Protein AF-A0A355E482-F1 (afdb_monomer)

Nearest PDB structures (foldseek):
  4dzu-assembly1_A  TM=4.713E-01  e=3.136E-01  synthetic construct
  8k8j-assembly1_R  TM=3.663E-01  e=3.487E+00  Escherichia coli
  7tai-assembly1_C  TM=4.519E-01  e=9.718E+00  Homo sapiens

Solvent-accessible surface area (backbone atoms only — not comparable to full-atom values): 12582 Å² total; per-residue (Å²): 136,90,84,80,73,84,70,68,70,65,63,67,73,77,69,67,76,92,77,76,87,53,76,64,65,57,56,54,53,53,52,55,52,50,55,55,62,67,67,42,97,65,46,73,73,70,68,72,69,62,79,76,88,71,79,74,93,70,78,78,84,38,57,60,78,72,70,46,61,92,55,80,78,70,76,52,66,67,60,50,53,48,51,51,52,24,51,58,27,47,52,48,19,52,55,30,43,60,58,17,47,55,34,40,54,52,20,60,73,29,51,63,41,35,75,76,37,73,68,29,31,52,50,24,52,50,25,43,48,52,15,48,54,32,42,52,56,15,50,50,28,59,71,70,36,64,83,64,85,89,64,69,82,76,58,72,50,60,39,55,32,55,56,32,44,72,47,20,52,59,26,49,52,50,21,52,54,13,46,52,47,21,52,57,30,46,76,69,79,36,77,58,53,73,55,24,57,42,20,68,61,36,40,50,51,15,50,53,35,42,52,50,34,49,49,49,67,65,75,73,118

Foldseek 3Di:
DDDDDPPVVVVVVPPDPPPDPDPVVVVVVVVVVVVVVCPPPVNVVVVPPPPPPDDPPDDPPDCVVVVNPPPPPVVPVVLVVLVVQLVVLLVLLLVLLVVLLVLLVVLLVLVVVCVVDPVSVVSSLVSLVSSLVSNVSSVVSNVPRDDRPPDDDDDFLRVLLVVLCVFLVVLSVLLNVLSVQQVVQVVVVHHRDDSVVCNSVSSVSNSVSSVVNSVSVVVPD

Radius of gyration: 25.29 Å; Cα contacts (8 Å, |Δi|>4): 159; chains: 1; bounding box: 70×38×76 Å

Secondary structure (DSSP, 8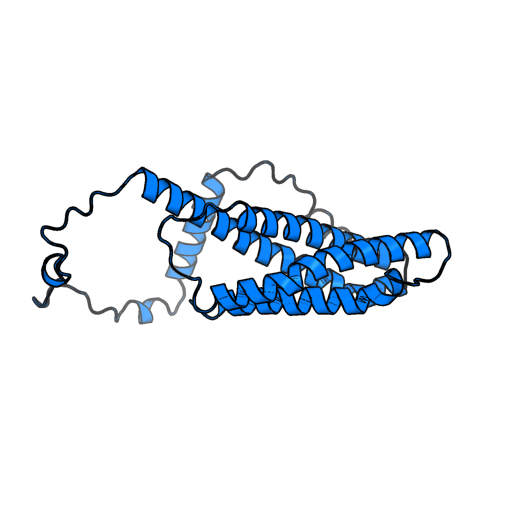-state):
-PPPPTTSSSSSSS-S-S----HHHHHHHHHHHHHHHHTSTTGGGTSS-S-------S----TTTTT-TT------HHHHHHHHHHHHHHHHHHHHHHHHHHHHHHHHHTHHHHHH-HHHHHHHHHHHHHHHHHHHHHHHHHHSSPPPTT-----HHHHHHHHHHHHHHHHHHHHHHHHHHHHHHHHTT----THHHHHHHHHHHHHHHHHHHHHHHHS--

pLDDT: mean 78.32, std 22.91, range [34.78, 98.44]

Structure (mmCIF, N/CA/C/O backbone):
data_AF-A0A355E482-F1
#
_entry.id   AF-A0A355E482-F1
#
loop_
_atom_site.group_PDB
_atom_site.id
_atom_site.type_symbol
_atom_site.label_atom_id
_atom_site.label_alt_id
_atom_site.label_comp_id
_atom_site.label_asym_id
_atom_site.label_entity_id
_atom_site.label_seq_id
_atom_site.pdbx_PDB_ins_code
_atom_site.Cartn_x
_atom_site.Cartn_y
_atom_site.Cartn_z
_atom_site.occupancy
_atom_site.B_iso_or_equiv
_atom_site.auth_seq_id
_atom_site.auth_comp_id
_atom_site.auth_asym_id
_atom_site.auth_atom_id
_atom_site.pdbx_PDB_model_num
ATOM 1 N N . MET A 1 1 ? 48.870 1.125 -8.691 1.00 43.12 1 MET A N 1
ATOM 2 C CA . MET A 1 1 ? 48.178 1.355 -7.400 1.00 43.12 1 MET A CA 1
ATOM 3 C C . MET A 1 1 ? 46.725 0.910 -7.551 1.00 43.12 1 MET A C 1
ATOM 5 O O . MET A 1 1 ? 46.034 1.417 -8.426 1.00 43.12 1 MET A O 1
ATOM 9 N N . LYS A 1 2 ? 46.313 -0.133 -6.816 1.00 39.75 2 LYS A N 1
ATOM 10 C CA . LYS A 1 2 ? 45.030 -0.847 -6.976 1.00 39.75 2 LYS A CA 1
ATOM 11 C C . LYS A 1 2 ? 43.876 -0.043 -6.356 1.00 39.75 2 LYS A C 1
ATOM 13 O O . LYS A 1 2 ? 43.947 0.293 -5.180 1.00 39.75 2 LYS A O 1
ATOM 18 N N . LYS A 1 3 ? 42.812 0.223 -7.122 1.00 45.62 3 LYS A N 1
ATOM 19 C CA . LYS A 1 3 ? 41.523 0.710 -6.601 1.00 45.62 3 LYS A CA 1
ATOM 20 C C . LYS A 1 3 ? 40.639 -0.501 -6.292 1.00 45.62 3 LYS A C 1
ATOM 22 O O . LYS A 1 3 ? 40.353 -1.291 -7.185 1.00 45.62 3 LYS A O 1
ATOM 27 N N . ILE A 1 4 ? 40.242 -0.652 -5.034 1.00 49.47 4 ILE A N 1
ATOM 28 C CA . ILE A 1 4 ? 39.268 -1.654 -4.585 1.00 49.47 4 ILE A CA 1
ATOM 29 C C . ILE A 1 4 ? 37.867 -1.040 -4.767 1.00 49.47 4 ILE A C 1
ATOM 31 O O . ILE A 1 4 ? 37.650 0.068 -4.273 1.00 49.47 4 ILE A O 1
ATOM 35 N N . PRO A 1 5 ? 36.911 -1.682 -5.466 1.00 51.16 5 PRO A N 1
ATOM 36 C CA . PRO A 1 5 ? 35.569 -1.129 -5.614 1.00 51.16 5 PRO A CA 1
ATOM 37 C C . PRO A 1 5 ? 34.725 -1.382 -4.357 1.00 51.16 5 PRO A C 1
ATOM 39 O O . PRO A 1 5 ? 34.505 -2.521 -3.946 1.00 51.16 5 PRO A O 1
ATOM 42 N N . ALA A 1 6 ? 34.189 -0.298 -3.794 1.00 48.69 6 ALA A N 1
ATOM 43 C CA . ALA A 1 6 ? 33.315 -0.224 -2.619 1.00 48.69 6 ALA A CA 1
ATOM 44 C C . ALA A 1 6 ? 31.933 -0.911 -2.772 1.00 48.69 6 ALA A C 1
ATOM 46 O O . ALA A 1 6 ? 31.005 -0.628 -2.023 1.00 48.69 6 ALA A O 1
ATOM 47 N N . VAL A 1 7 ? 31.779 -1.831 -3.727 1.00 43.84 7 VAL A N 1
ATOM 48 C CA . VAL A 1 7 ? 30.515 -2.533 -4.014 1.00 43.84 7 VAL A CA 1
ATOM 49 C C . VAL A 1 7 ? 30.461 -3.911 -3.337 1.00 43.84 7 VAL A C 1
ATOM 51 O O . VAL A 1 7 ? 29.386 -4.473 -3.164 1.00 43.84 7 VAL A O 1
ATOM 54 N N . ALA A 1 8 ? 31.593 -4.438 -2.857 1.00 38.19 8 ALA A N 1
ATOM 55 C CA . ALA A 1 8 ? 31.628 -5.721 -2.147 1.00 38.19 8 ALA A CA 1
ATOM 56 C C . ALA A 1 8 ? 31.221 -5.632 -0.659 1.00 38.19 8 ALA A C 1
ATOM 58 O O . ALA A 1 8 ? 30.838 -6.640 -0.072 1.00 38.19 8 ALA A O 1
ATOM 59 N N . ALA A 1 9 ? 31.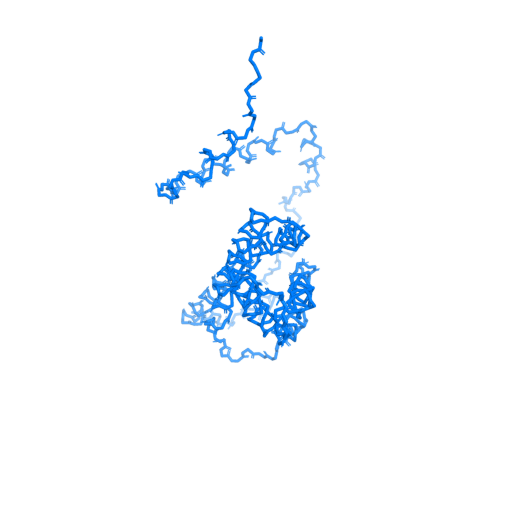257 -4.442 -0.045 1.00 36.78 9 ALA A N 1
ATOM 60 C CA . ALA A 1 9 ? 30.975 -4.282 1.386 1.00 36.78 9 ALA A CA 1
ATOM 61 C C . ALA A 1 9 ? 29.471 -4.201 1.725 1.00 36.78 9 ALA A C 1
ATOM 63 O O . ALA A 1 9 ? 29.081 -4.515 2.845 1.00 36.78 9 ALA A O 1
ATOM 64 N N . LEU A 1 10 ? 28.610 -3.837 0.766 1.00 34.78 10 LEU A N 1
ATOM 65 C CA . LEU A 1 10 ? 27.159 -3.744 0.992 1.00 34.78 10 LEU A CA 1
ATOM 66 C C . LEU A 1 10 ? 26.412 -5.073 0.798 1.00 34.78 10 LEU A C 1
ATOM 68 O O . LEU A 1 10 ? 25.307 -5.235 1.311 1.00 34.78 10 LEU A O 1
ATOM 72 N N . SER A 1 11 ? 27.023 -6.047 0.125 1.00 36.91 11 SER A N 1
ATOM 73 C CA . SER A 1 11 ? 26.421 -7.365 -0.119 1.00 36.91 11 SER A CA 1
ATOM 74 C C . SER A 1 11 ? 26.558 -8.318 1.075 1.00 36.91 11 SER A C 1
ATOM 76 O O . SER A 1 11 ? 25.774 -9.254 1.204 1.00 36.91 11 SER A O 1
ATOM 78 N N . ALA A 1 12 ? 27.519 -8.075 1.974 1.00 34.84 12 ALA A N 1
ATOM 79 C CA . ALA A 1 12 ? 27.760 -8.917 3.148 1.00 34.84 12 ALA A CA 1
ATOM 80 C C . ALA A 1 12 ? 26.855 -8.579 4.350 1.00 34.84 12 ALA A C 1
ATOM 82 O O . ALA A 1 12 ? 26.732 -9.387 5.267 1.00 34.84 12 ALA A O 1
ATOM 83 N N . LEU A 1 13 ? 26.183 -7.419 4.345 1.00 37.16 13 LEU A N 1
ATOM 84 C CA . LEU A 1 13 ? 25.321 -6.990 5.455 1.00 37.16 13 LEU A CA 1
ATOM 85 C C . LEU A 1 13 ? 23.847 -7.411 5.288 1.00 37.16 13 LEU A C 1
ATOM 87 O O . LEU A 1 13 ? 23.077 -7.355 6.240 1.00 37.16 13 LEU A O 1
ATOM 91 N N . LEU A 1 14 ? 23.451 -7.864 4.093 1.00 39.97 14 LEU A N 1
ATOM 92 C CA . LEU A 1 14 ? 22.065 -8.231 3.760 1.00 39.97 14 LEU A CA 1
ATOM 93 C C . LEU A 1 14 ? 21.800 -9.748 3.748 1.00 39.97 14 L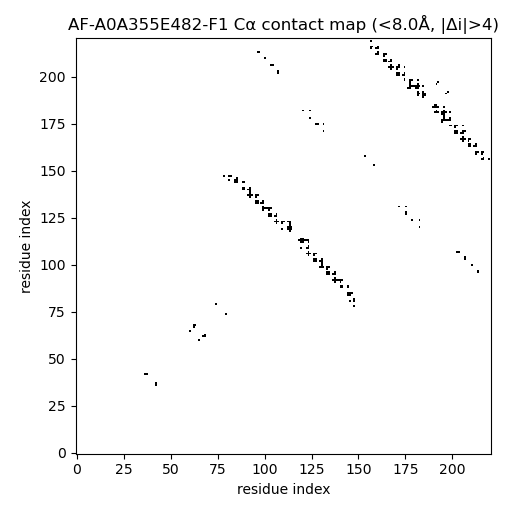EU A C 1
ATOM 95 O O . LEU A 1 14 ? 20.667 -10.160 3.514 1.00 39.97 14 LEU A O 1
ATOM 99 N N . LEU A 1 15 ? 22.818 -10.575 4.019 1.00 37.38 15 LEU A N 1
ATOM 100 C CA . LEU A 1 15 ? 22.729 -12.044 4.035 1.00 37.38 15 LEU A CA 1
ATOM 101 C C . LEU A 1 15 ? 23.143 -12.671 5.380 1.00 37.38 15 LEU A C 1
ATOM 103 O O . LEU A 1 15 ? 23.620 -13.802 5.436 1.00 37.38 15 LEU A O 1
ATOM 107 N N . GLN A 1 16 ? 22.933 -11.963 6.489 1.00 36.06 16 GLN A N 1
ATOM 108 C CA . GLN A 1 16 ? 22.928 -12.611 7.802 1.00 36.06 16 GLN A CA 1
ATOM 109 C C . GLN A 1 16 ? 21.572 -13.317 7.994 1.00 36.06 16 GLN A C 1
ATOM 111 O O . GLN A 1 16 ? 20.528 -12.707 7.739 1.00 36.06 16 GLN A O 1
ATOM 116 N N . PRO A 1 17 ? 21.540 -14.588 8.430 1.00 35.41 17 PRO A N 1
ATOM 117 C CA . PRO A 1 17 ? 20.285 -15.258 8.730 1.00 35.41 17 PRO A CA 1
ATOM 118 C C . PRO A 1 17 ? 19.602 -14.530 9.895 1.00 35.41 17 PRO A C 1
ATOM 120 O O . PRO A 1 17 ? 20.183 -14.373 10.965 1.00 35.41 17 PRO A O 1
ATOM 123 N N . LEU A 1 18 ? 18.336 -14.132 9.731 1.00 46.25 18 LEU A N 1
ATOM 124 C CA . LEU A 1 18 ? 17.469 -13.646 10.821 1.00 46.25 18 LEU A CA 1
ATOM 125 C C . LEU A 1 18 ? 17.057 -14.784 11.784 1.00 46.25 18 LEU A C 1
ATOM 127 O O . LEU A 1 18 ? 15.950 -14.799 12.317 1.00 46.25 18 LEU A O 1
ATOM 131 N N . ALA A 1 19 ? 17.937 -15.758 11.998 1.00 40.88 19 ALA A N 1
ATOM 132 C CA . ALA A 1 19 ? 17.777 -16.858 12.933 1.00 40.88 19 ALA A CA 1
ATOM 133 C C . ALA A 1 19 ? 18.672 -16.569 14.143 1.00 40.88 19 ALA A C 1
ATOM 135 O O . ALA A 1 19 ? 19.829 -16.972 14.178 1.00 40.88 19 ALA A O 1
ATOM 136 N N . GLY A 1 20 ? 18.158 -15.800 15.106 1.00 40.69 20 GLY A N 1
ATOM 137 C CA . GLY A 1 20 ? 18.928 -15.481 16.316 1.00 40.69 20 GLY A CA 1
ATOM 138 C C . GLY A 1 20 ? 18.490 -14.258 17.117 1.00 40.69 20 GLY A C 1
ATOM 139 O O . GLY A 1 20 ? 19.241 -13.801 17.968 1.00 40.69 20 GLY A O 1
ATOM 140 N N . TRP A 1 21 ? 17.298 -13.703 16.882 1.00 36.75 21 TRP A N 1
ATOM 141 C CA . TRP A 1 21 ? 16.788 -12.602 17.705 1.00 36.75 21 TRP A CA 1
ATOM 142 C C . TRP A 1 21 ? 16.171 -13.168 18.987 1.00 36.75 21 TRP A C 1
ATOM 144 O O . TRP A 1 21 ? 14.958 -13.364 19.069 1.00 36.75 21 TRP A O 1
ATOM 154 N N . SER A 1 22 ? 17.007 -13.474 19.979 1.00 54.50 22 SER A N 1
ATOM 155 C CA . SER A 1 22 ? 16.534 -13.781 21.328 1.00 54.50 22 SER A CA 1
ATOM 156 C C . SER A 1 22 ? 16.023 -12.508 22.018 1.00 54.50 22 SER A C 1
ATOM 158 O O . SER A 1 22 ? 16.445 -11.386 21.731 1.00 54.50 22 SER A O 1
ATOM 160 N N . PHE A 1 23 ? 15.064 -12.698 22.923 1.00 44.88 23 PHE A N 1
ATOM 161 C CA . PHE A 1 23 ? 14.388 -11.658 23.707 1.00 44.88 23 PHE A CA 1
ATOM 162 C C . PHE A 1 23 ? 15.363 -10.741 24.479 1.00 44.88 23 PHE A C 1
ATOM 164 O O . PHE A 1 23 ? 15.090 -9.555 24.650 1.00 44.88 23 PHE A O 1
ATOM 171 N N . GLU A 1 24 ? 16.537 -11.256 24.847 1.00 44.03 24 GLU A N 1
ATOM 172 C CA . GLU A 1 24 ? 17.591 -10.537 25.577 1.00 44.03 24 GLU A CA 1
ATOM 173 C C . GLU A 1 24 ? 18.229 -9.392 24.769 1.00 44.03 24 GLU A C 1
ATOM 175 O O . GLU A 1 24 ? 18.475 -8.313 25.309 1.00 44.03 24 GLU A O 1
ATOM 180 N N . ALA A 1 25 ? 18.404 -9.551 23.450 1.00 40.78 25 ALA A N 1
ATOM 181 C CA . ALA A 1 25 ? 18.998 -8.507 22.607 1.00 40.78 25 ALA A CA 1
ATOM 182 C C . ALA A 1 25 ? 18.112 -7.248 22.506 1.00 40.78 25 ALA A C 1
ATOM 184 O O . ALA A 1 25 ? 18.616 -6.142 22.325 1.00 40.78 25 ALA A O 1
ATOM 185 N N . ARG A 1 26 ? 16.787 -7.395 22.673 1.00 49.50 26 ARG A N 1
ATOM 186 C CA . ARG A 1 26 ? 15.846 -6.260 22.722 1.00 49.50 26 ARG A CA 1
ATOM 187 C C . ARG A 1 26 ? 15.958 -5.485 24.034 1.00 49.50 26 ARG A C 1
ATOM 189 O O . ARG A 1 26 ? 15.924 -4.262 24.013 1.00 49.50 26 ARG A O 1
ATOM 196 N N . ARG A 1 27 ? 16.157 -6.184 25.155 1.00 47.66 27 ARG A N 1
ATOM 197 C CA . ARG A 1 27 ? 16.267 -5.564 26.483 1.00 47.66 27 ARG A CA 1
ATOM 198 C C . ARG A 1 27 ? 17.562 -4.760 26.638 1.00 47.66 27 ARG A C 1
ATOM 200 O O . ARG A 1 27 ? 17.546 -3.701 27.253 1.00 47.66 27 ARG A O 1
ATOM 207 N N . ALA A 1 28 ? 18.657 -5.229 26.039 1.00 48.06 28 ALA A N 1
ATOM 208 C CA . ALA A 1 28 ? 19.941 -4.527 26.057 1.00 48.06 28 ALA A CA 1
ATOM 209 C C . ALA A 1 28 ? 19.916 -3.217 25.244 1.00 48.06 28 ALA A C 1
ATOM 211 O O . ALA A 1 28 ? 20.399 -2.193 25.722 1.00 48.06 28 ALA A O 1
ATOM 212 N N . ILE A 1 29 ? 19.287 -3.221 24.061 1.00 50.91 29 ILE A N 1
ATOM 213 C CA . ILE A 1 29 ? 19.152 -2.018 23.221 1.00 50.91 29 ILE A CA 1
ATOM 214 C C . ILE A 1 29 ? 18.230 -0.986 23.885 1.00 50.91 29 ILE A C 1
ATOM 216 O O . ILE A 1 29 ? 18.542 0.205 23.859 1.00 50.91 29 ILE A O 1
ATOM 220 N N . ASP A 1 30 ? 17.146 -1.418 24.535 1.00 52.22 30 ASP A N 1
ATOM 221 C CA . ASP A 1 30 ? 16.244 -0.512 25.256 1.00 52.22 30 ASP A CA 1
ATOM 222 C C . ASP A 1 30 ? 16.940 0.158 26.455 1.00 52.22 30 ASP A C 1
ATOM 224 O O . ASP A 1 30 ? 16.782 1.360 26.660 1.00 52.22 30 ASP A O 1
ATOM 228 N N . LEU A 1 31 ? 17.771 -0.571 27.209 1.00 50.03 31 LEU A N 1
ATOM 229 C CA . LEU A 1 31 ? 18.492 -0.019 28.364 1.00 50.03 31 LEU A CA 1
ATOM 230 C C . LEU A 1 31 ? 19.645 0.914 27.966 1.00 50.03 31 LEU A C 1
ATOM 232 O O . LEU A 1 31 ? 19.856 1.938 28.616 1.00 50.03 31 LEU A O 1
ATOM 236 N N . GLU A 1 32 ? 20.373 0.599 26.893 1.00 45.75 32 GLU A N 1
ATOM 237 C CA . GLU A 1 32 ? 21.459 1.452 26.398 1.00 45.75 32 GLU A CA 1
ATOM 238 C C . GLU A 1 32 ? 20.930 2.721 25.712 1.00 45.75 32 GLU A C 1
ATOM 240 O O . GLU A 1 32 ? 21.517 3.797 25.829 1.00 45.75 32 GLU A O 1
ATOM 245 N N . THR A 1 33 ? 19.778 2.630 25.043 1.00 52.53 33 THR A N 1
ATOM 246 C CA . THR A 1 33 ? 19.109 3.800 24.460 1.00 52.53 33 THR A CA 1
ATOM 247 C C . THR A 1 33 ? 18.511 4.686 25.556 1.00 52.53 33 THR A C 1
ATOM 249 O O . THR A 1 33 ? 18.629 5.908 25.485 1.00 52.53 33 THR A O 1
ATOM 252 N N . TYR A 1 34 ? 17.949 4.094 26.615 1.00 45.16 34 TYR A N 1
ATOM 253 C CA . TYR A 1 34 ? 17.435 4.830 27.773 1.00 45.16 34 TYR A CA 1
ATOM 254 C C . TYR A 1 34 ? 18.547 5.568 28.541 1.00 45.16 34 TYR A C 1
ATOM 256 O O . TYR A 1 34 ? 18.379 6.738 28.882 1.00 45.16 34 TYR A O 1
ATOM 264 N N . SER A 1 35 ? 19.714 4.941 28.737 1.00 49.69 35 SER A N 1
ATOM 265 C CA . SER A 1 35 ? 20.857 5.573 29.421 1.00 49.69 35 SER A CA 1
ATOM 266 C C . SER A 1 35 ? 21.563 6.649 28.585 1.00 49.69 35 SER A C 1
ATOM 268 O O . SER A 1 35 ? 22.131 7.596 29.132 1.00 49.69 35 SER A O 1
ATOM 270 N N . ARG A 1 36 ? 21.502 6.562 27.248 1.00 49.41 36 ARG A N 1
ATOM 271 C CA . ARG A 1 36 ? 21.994 7.625 26.355 1.00 49.41 36 ARG A CA 1
ATOM 272 C C . ARG A 1 36 ? 21.068 8.836 26.300 1.00 49.41 36 ARG A C 1
ATOM 274 O O . ARG A 1 36 ? 21.560 9.955 26.181 1.00 49.41 36 ARG A O 1
ATOM 281 N N . ILE A 1 37 ? 19.757 8.629 26.407 1.00 53.16 37 ILE A N 1
ATOM 282 C CA . ILE A 1 37 ? 18.777 9.723 26.453 1.00 53.16 37 ILE A CA 1
ATOM 283 C C . ILE A 1 37 ? 18.847 10.463 27.798 1.00 53.16 37 ILE A C 1
ATOM 285 O O . ILE A 1 37 ? 18.701 11.681 27.820 1.00 53.16 37 ILE A O 1
ATOM 289 N N . SER A 1 38 ? 19.147 9.779 28.909 1.00 53.59 38 SER A N 1
ATOM 290 C CA . SER A 1 38 ? 19.234 10.421 30.230 1.00 53.59 38 SER A CA 1
ATOM 291 C C . SER A 1 38 ? 20.469 11.311 30.432 1.00 53.59 38 SER A C 1
ATOM 293 O O . SER A 1 38 ? 20.464 12.155 31.326 1.00 53.59 38 SER A O 1
ATOM 295 N N . ASN A 1 39 ? 21.520 11.149 29.618 1.00 49.59 39 ASN A N 1
ATOM 296 C CA . ASN A 1 39 ? 22.836 11.763 29.853 1.00 49.59 39 ASN A CA 1
ATOM 297 C C . ASN A 1 39 ? 23.211 12.869 28.841 1.00 49.59 39 ASN A C 1
ATOM 299 O O . ASN A 1 39 ? 24.370 13.279 28.775 1.00 49.59 39 ASN A O 1
ATOM 303 N N . TRP A 1 40 ? 22.257 13.381 28.053 1.00 43.97 40 TRP A N 1
ATOM 304 C CA . TRP A 1 40 ? 22.497 14.512 27.145 1.00 43.97 40 TRP A CA 1
ATOM 305 C C . TRP A 1 40 ? 22.721 15.817 27.941 1.00 43.97 40 TRP A C 1
ATOM 307 O O . TRP A 1 40 ? 21.931 16.099 28.853 1.00 43.97 40 TRP A O 1
ATOM 317 N N . PRO A 1 41 ? 23.739 16.643 27.620 1.00 42.53 41 PRO A N 1
ATOM 318 C CA . PRO A 1 41 ? 23.964 17.933 28.271 1.00 42.53 41 PRO A CA 1
ATOM 319 C C . PRO A 1 41 ? 22.858 18.902 27.829 1.00 42.53 41 PRO A C 1
ATOM 321 O O . PRO A 1 41 ? 22.902 19.498 26.758 1.00 42.53 41 PRO A O 1
ATOM 324 N N . GLY A 1 42 ? 21.796 18.956 28.630 1.00 48.62 42 GLY A N 1
ATOM 325 C CA . GLY A 1 42 ? 20.525 19.619 28.318 1.00 48.62 42 GLY A CA 1
ATOM 326 C C . GLY A 1 42 ? 19.311 18.910 28.933 1.00 48.62 42 GLY A C 1
ATOM 327 O O . GLY A 1 42 ? 18.282 19.539 29.158 1.00 48.62 42 GLY A O 1
ATOM 328 N N . SER A 1 43 ? 19.450 17.634 29.311 1.00 48.66 43 SER A N 1
ATOM 329 C CA . SER A 1 43 ? 18.394 16.849 29.981 1.00 48.66 43 SER A CA 1
ATOM 330 C C . SER A 1 43 ? 18.106 17.325 31.410 1.00 48.66 43 SER A C 1
ATOM 332 O O . SER A 1 43 ? 17.003 17.145 31.917 1.00 48.66 43 SER A O 1
ATOM 334 N N . GLY A 1 44 ? 19.079 17.982 32.052 1.00 45.78 44 GLY A N 1
ATOM 335 C CA . GLY A 1 44 ? 18.937 18.520 33.409 1.00 45.78 44 GLY A CA 1
ATOM 336 C C . GLY A 1 44 ? 18.014 19.738 33.516 1.00 45.78 44 GLY A C 1
ATOM 337 O O . GLY A 1 44 ? 17.536 20.026 34.607 1.00 45.78 44 GLY A O 1
ATOM 338 N N . LEU A 1 45 ? 17.718 20.428 32.405 1.00 43.84 45 LEU A N 1
ATOM 339 C CA . LEU A 1 45 ? 16.850 21.614 32.414 1.00 43.84 45 LEU A CA 1
ATOM 340 C C . LEU A 1 45 ? 15.387 21.320 32.036 1.00 43.84 45 LEU A C 1
ATOM 342 O O . LEU A 1 45 ? 14.541 22.194 32.183 1.00 43.84 45 LEU A O 1
ATOM 346 N N . LEU A 1 46 ? 15.074 20.098 31.591 1.00 44.06 46 LEU A N 1
ATOM 347 C CA . LEU A 1 46 ? 13.703 19.652 31.293 1.00 44.06 46 LEU A CA 1
ATOM 348 C C . LEU A 1 46 ? 13.142 18.660 32.327 1.00 44.06 46 LEU A C 1
ATOM 350 O O . LEU A 1 46 ? 11.945 18.393 32.316 1.00 44.06 46 LEU A O 1
ATOM 354 N N . LEU A 1 47 ? 13.966 18.173 33.264 1.00 44.34 47 LEU A N 1
ATOM 355 C CA . LEU A 1 47 ? 13.512 17.438 34.456 1.00 44.34 47 LEU A CA 1
ATOM 356 C C . LEU A 1 47 ? 13.384 18.309 35.719 1.00 44.34 47 LEU A C 1
ATOM 358 O O . LEU A 1 47 ? 12.920 17.818 36.743 1.00 44.34 47 LEU A O 1
ATOM 362 N N . ALA A 1 48 ? 13.731 19.598 35.657 1.00 46.19 48 ALA A N 1
ATOM 363 C CA . ALA A 1 48 ? 13.625 20.515 36.797 1.00 46.19 48 ALA A CA 1
ATOM 364 C C . ALA A 1 48 ? 12.302 21.305 36.855 1.00 46.19 48 ALA A C 1
ATOM 366 O O . ALA A 1 48 ? 12.144 22.171 37.712 1.00 46.19 48 ALA A O 1
ATOM 367 N N . GLN A 1 49 ? 11.332 21.013 35.980 1.00 46.88 49 GLN A N 1
ATOM 368 C CA . GLN A 1 49 ? 10.003 21.628 36.070 1.00 46.88 49 GLN A CA 1
ATOM 369 C C . GLN A 1 49 ? 8.866 20.703 35.629 1.00 46.88 49 GLN A C 1
ATOM 371 O O . GLN A 1 49 ? 7.889 21.130 35.020 1.00 46.88 49 GLN A O 1
ATOM 376 N N . ALA A 1 50 ? 8.956 19.428 36.005 1.00 38.78 50 ALA A N 1
ATOM 377 C CA . ALA A 1 50 ? 7.736 18.753 36.417 1.00 38.78 50 ALA A CA 1
ATOM 378 C C . ALA A 1 50 ? 7.406 19.310 37.811 1.00 38.78 50 ALA A C 1
ATOM 380 O O . ALA A 1 50 ? 8.257 19.194 38.698 1.00 38.78 50 ALA A O 1
ATOM 381 N N . PRO A 1 51 ? 6.244 19.946 38.044 1.00 38.53 51 PRO A N 1
ATOM 382 C CA . PRO A 1 51 ? 5.810 20.154 39.411 1.00 38.53 51 PRO A CA 1
ATOM 383 C C . PRO A 1 51 ? 5.777 18.777 40.068 1.00 38.53 51 PRO A C 1
ATOM 385 O O . PRO A 1 51 ? 5.070 17.875 39.616 1.00 38.53 51 PRO A O 1
ATOM 388 N N . SER A 1 52 ? 6.601 18.604 41.098 1.00 38.75 52 SER A N 1
ATOM 389 C CA . SER A 1 52 ? 6.502 17.492 42.025 1.00 38.75 52 SER A CA 1
ATOM 390 C C . SER A 1 52 ? 5.052 17.435 42.488 1.00 38.75 52 SER A C 1
ATOM 392 O O . SER A 1 52 ? 4.626 18.269 43.285 1.00 38.75 52 SER A O 1
ATOM 394 N N . ALA A 1 53 ? 4.275 16.484 41.976 1.00 40.53 53 ALA A N 1
ATOM 395 C CA . ALA A 1 53 ? 2.946 16.193 42.487 1.00 40.53 53 ALA A CA 1
ATOM 396 C C . ALA A 1 53 ? 3.098 15.464 43.831 1.00 40.53 53 ALA A C 1
ATOM 398 O O . ALA A 1 53 ? 2.806 14.281 43.963 1.00 40.53 53 ALA A O 1
ATOM 399 N N . SER A 1 54 ? 3.612 16.184 44.827 1.00 44.03 54 SER A N 1
ATOM 400 C CA . SER A 1 54 ? 3.378 15.888 46.229 1.00 44.03 54 SER A CA 1
ATOM 401 C C . SER A 1 54 ? 2.267 16.828 46.686 1.00 44.03 54 SER A C 1
ATOM 403 O O . SER A 1 54 ? 2.492 18.020 46.873 1.00 44.03 54 SER A O 1
ATOM 405 N N . ALA A 1 55 ? 1.061 16.267 46.772 1.00 47.44 55 ALA A N 1
ATOM 406 C CA . ALA A 1 55 ? -0.075 16.723 47.568 1.00 47.44 55 ALA A CA 1
ATOM 407 C C . ALA A 1 55 ? -0.375 18.238 47.589 1.00 47.44 55 ALA A C 1
ATOM 409 O O . ALA A 1 55 ? -0.205 18.908 48.605 1.00 47.44 55 ALA A O 1
ATOM 410 N N . ALA A 1 56 ? -0.996 18.738 46.520 1.00 40.69 56 ALA A N 1
ATOM 411 C CA . ALA A 1 56 ? -2.167 19.581 46.733 1.00 40.69 56 ALA A CA 1
ATOM 412 C C . ALA A 1 56 ? -3.363 18.628 46.855 1.00 40.69 56 ALA A C 1
ATOM 414 O O . ALA A 1 56 ? -3.660 17.876 45.928 1.00 40.69 56 ALA A O 1
ATOM 415 N N . ALA A 1 57 ? -3.991 18.593 48.027 1.00 50.06 57 ALA A N 1
ATOM 416 C CA . ALA A 1 57 ? -5.273 17.937 48.220 1.00 50.06 57 ALA A CA 1
ATOM 417 C C . ALA A 1 57 ? -6.317 18.647 47.340 1.00 50.06 57 ALA A C 1
ATOM 419 O O . ALA A 1 57 ? -6.771 19.740 47.667 1.00 50.06 57 ALA A O 1
ATOM 420 N N . GLY A 1 58 ? -6.621 18.051 46.193 1.00 44.44 58 GLY A N 1
ATOM 421 C CA . GLY A 1 58 ? -7.598 18.523 45.219 1.00 44.44 58 GLY A CA 1
ATOM 422 C C . GLY A 1 58 ? -7.798 17.437 44.168 1.00 44.44 58 GLY A C 1
ATOM 423 O O . GLY A 1 58 ? -6.893 17.191 43.376 1.00 44.44 58 GLY A O 1
ATOM 424 N N . AS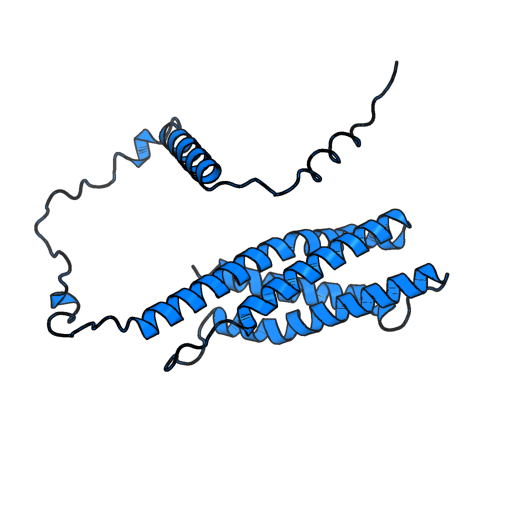P A 1 59 ? -8.934 16.748 44.268 1.00 51.88 59 ASP A N 1
ATOM 425 C CA . ASP A 1 59 ? -9.499 15.733 43.374 1.00 51.88 59 ASP A CA 1
ATOM 426 C C . ASP A 1 59 ? -8.505 14.799 42.676 1.00 51.88 59 ASP A C 1
ATOM 428 O O . ASP A 1 59 ? -8.166 14.932 41.497 1.00 51.88 59 ASP A O 1
ATOM 432 N N . GLN A 1 60 ? -8.125 13.732 43.388 1.00 49.22 60 GLN A N 1
ATOM 433 C CA . GLN A 1 60 ? -7.952 12.468 42.681 1.00 49.22 60 GLN A CA 1
ATOM 434 C C . GLN A 1 60 ? -9.307 12.141 42.056 1.00 49.22 60 GLN A C 1
ATOM 436 O O . GLN A 1 60 ? -10.198 11.730 42.795 1.00 49.22 60 GLN A O 1
ATOM 441 N N . LEU A 1 61 ? -9.435 12.330 40.735 1.00 60.25 61 LEU A N 1
ATOM 442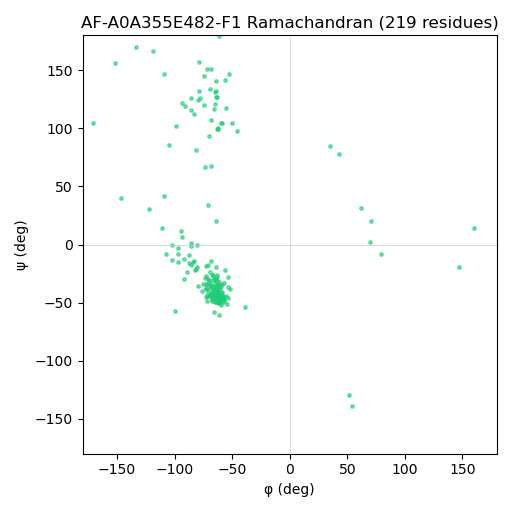 C CA . LEU A 1 61 ? -10.588 11.891 39.946 1.00 60.25 61 LEU A CA 1
ATOM 443 C C . LEU A 1 61 ? -10.925 10.456 40.337 1.00 60.25 61 LEU A C 1
ATOM 445 O O . LEU A 1 61 ? -10.266 9.496 39.921 1.00 60.25 61 LEU A O 1
ATOM 449 N N . SER A 1 62 ? -11.904 10.327 41.221 1.00 67.25 62 SER A N 1
ATOM 450 C CA . SER A 1 62 ? -12.251 9.051 41.810 1.00 67.25 62 SER A CA 1
ATOM 451 C C . SER A 1 62 ? -13.091 8.277 40.799 1.00 67.25 62 SER A C 1
ATOM 453 O O . SER A 1 62 ? -13.737 8.840 39.911 1.00 67.25 62 SER A O 1
ATOM 455 N N . LEU A 1 63 ? -13.118 6.949 40.919 1.00 66.00 63 LEU A N 1
ATOM 456 C CA . LEU A 1 63 ? -14.060 6.143 40.134 1.00 66.00 63 LEU A CA 1
ATOM 457 C C . LEU A 1 63 ? -15.514 6.595 40.375 1.00 66.00 63 LEU A C 1
ATOM 459 O O . LEU A 1 63 ? -16.378 6.344 39.537 1.00 66.00 63 LEU A O 1
ATOM 463 N N . ASP A 1 64 ? -15.768 7.267 41.499 1.00 71.56 64 ASP A N 1
ATOM 464 C CA . ASP A 1 64 ? -17.049 7.862 41.868 1.00 71.56 64 ASP A CA 1
ATOM 465 C C . ASP A 1 64 ? -17.349 9.101 41.012 1.00 71.56 64 ASP A C 1
ATOM 467 O O . ASP A 1 64 ? -18.425 9.207 40.428 1.00 71.56 64 ASP A O 1
ATOM 471 N N . GLU A 1 65 ? -16.360 9.977 40.809 1.00 73.44 65 GLU A N 1
ATOM 472 C CA . GLU A 1 65 ? -16.475 11.167 39.949 1.00 73.44 65 GLU A CA 1
ATOM 473 C C . GLU A 1 65 ? -16.656 10.826 38.464 1.00 73.44 65 GLU A C 1
ATOM 475 O O . GLU A 1 65 ? -17.322 11.553 37.728 1.00 73.44 65 GLU A O 1
ATOM 480 N N . LEU A 1 66 ? -16.134 9.680 38.017 1.00 72.12 66 LEU A N 1
ATOM 481 C CA . LEU A 1 66 ? -16.395 9.141 36.677 1.00 72.12 66 LEU A CA 1
ATOM 482 C C . LEU A 1 66 ? -17.747 8.400 36.574 1.00 72.12 66 LEU A C 1
ATOM 484 O O . LEU A 1 66 ? -18.090 7.890 35.502 1.00 72.12 66 LEU A O 1
ATOM 488 N N . GLY A 1 67 ? -18.518 8.303 37.667 1.00 63.75 67 GLY A N 1
ATOM 489 C CA . GLY A 1 67 ? -19.784 7.563 37.726 1.00 63.75 67 GLY A CA 1
ATOM 490 C C . GLY A 1 67 ? -19.617 6.061 37.451 1.00 63.75 67 GLY A C 1
ATOM 491 O O . GLY A 1 67 ? -20.486 5.427 36.830 1.00 63.75 67 GLY A O 1
ATOM 492 N N . LEU A 1 68 ? -18.456 5.512 37.830 1.00 71.81 68 LEU A N 1
ATOM 493 C CA . LEU A 1 68 ? -18.047 4.117 37.640 1.00 71.81 68 LEU A CA 1
ATOM 494 C C . LEU A 1 68 ? -18.165 3.283 38.926 1.00 71.81 68 LEU A C 1
ATOM 496 O O . LEU A 1 68 ? -18.139 2.056 38.845 1.00 71.81 68 LEU A O 1
ATOM 500 N N . VAL A 1 69 ? -18.337 3.907 40.094 1.00 64.19 69 VAL A N 1
ATOM 501 C CA . VAL A 1 69 ? -18.643 3.202 41.350 1.00 64.19 69 VAL A CA 1
ATOM 502 C C . VAL A 1 69 ? -20.007 2.518 41.244 1.00 64.19 69 VAL A C 1
ATOM 504 O O . VAL A 1 69 ? -20.982 3.081 40.751 1.00 64.19 69 VAL A O 1
ATOM 507 N N . GLY A 1 70 ? -20.065 1.245 41.642 1.00 57.44 70 GLY A N 1
ATOM 508 C CA . GLY A 1 70 ? -21.283 0.430 41.591 1.00 57.44 70 GLY A CA 1
ATOM 509 C C . GLY A 1 70 ? -21.636 -0.139 40.211 1.00 57.44 70 GLY A C 1
ATOM 510 O O . GLY A 1 70 ? -22.508 -1.003 40.127 1.00 57.44 70 GLY A O 1
ATOM 511 N N . LYS A 1 71 ? -20.942 0.254 39.133 1.00 54.22 71 LYS A N 1
ATOM 512 C CA . LYS A 1 71 ? -20.985 -0.488 37.868 1.00 54.22 71 LYS A CA 1
ATOM 513 C C . LYS A 1 71 ? -19.994 -1.642 37.968 1.00 54.22 71 LYS A C 1
ATOM 515 O O . LYS A 1 71 ? -18.790 -1.385 37.977 1.00 54.22 71 LYS A O 1
ATOM 520 N N . PRO A 1 72 ? -20.434 -2.912 37.997 1.00 50.28 72 PRO A N 1
ATOM 521 C CA . PRO A 1 72 ? -19.509 -3.998 37.755 1.00 50.28 72 PRO A CA 1
ATOM 522 C C . PRO A 1 72 ? -19.002 -3.830 36.321 1.00 50.28 72 PRO A C 1
ATOM 524 O O . PRO A 1 72 ? -19.661 -4.222 35.361 1.00 50.28 72 PRO A O 1
ATOM 527 N N . ALA A 1 73 ? -17.812 -3.254 36.154 1.00 58.19 73 ALA A N 1
ATOM 528 C CA . ALA A 1 73 ? -16.986 -3.533 34.994 1.00 58.19 73 ALA A CA 1
ATOM 529 C C . ALA A 1 73 ? -16.527 -4.988 35.143 1.00 58.19 73 ALA A C 1
ATOM 531 O O . ALA A 1 73 ? -15.369 -5.264 35.443 1.00 58.19 73 ALA A O 1
ATOM 532 N N . ALA A 1 74 ? -17.465 -5.933 35.036 1.00 58.69 74 ALA A N 1
ATOM 533 C CA . ALA A 1 74 ? -17.131 -7.332 34.898 1.00 58.69 74 ALA A CA 1
ATOM 534 C C . ALA A 1 74 ? -16.354 -7.414 33.586 1.00 58.69 74 ALA A C 1
ATOM 536 O O . ALA A 1 74 ? -16.933 -7.316 32.504 1.00 58.69 74 ALA A O 1
ATOM 537 N N . ALA A 1 75 ? -15.026 -7.452 33.693 1.00 67.06 75 ALA A N 1
ATOM 538 C CA . ALA A 1 75 ? -14.150 -7.601 32.552 1.00 67.06 75 ALA A CA 1
ATOM 539 C C . ALA A 1 75 ? -14.540 -8.914 31.878 1.00 67.06 75 ALA A C 1
ATOM 541 O O . ALA A 1 75 ? -14.255 -9.980 32.414 1.00 67.06 75 ALA A O 1
ATOM 542 N N . ASP A 1 76 ? -15.249 -8.837 30.752 1.00 84.75 76 ASP A N 1
ATOM 543 C CA . ASP A 1 76 ? -15.582 -10.014 29.966 1.00 84.75 76 ASP A CA 1
ATOM 544 C C . ASP A 1 76 ? -14.270 -10.540 29.360 1.00 84.75 76 ASP A C 1
ATOM 546 O O . ASP A 1 76 ? -13.718 -9.911 28.444 1.00 84.75 76 ASP A O 1
ATOM 550 N N . PRO A 1 77 ? -13.735 -11.671 29.860 1.00 89.06 77 PRO A N 1
ATOM 551 C CA . PRO A 1 77 ? -12.447 -12.177 29.409 1.00 89.06 77 PRO A CA 1
ATOM 552 C C . PRO A 1 77 ? -12.484 -12.556 27.923 1.00 89.06 77 PRO A C 1
ATOM 554 O O . PRO A 1 77 ? -11.463 -12.466 27.237 1.00 89.06 77 PRO A O 1
ATOM 557 N N . ALA A 1 78 ? -13.654 -12.930 27.392 1.00 89.69 78 ALA A N 1
ATOM 558 C CA . ALA A 1 78 ? -13.816 -13.266 25.986 1.00 89.69 78 ALA A CA 1
ATOM 559 C C . ALA A 1 78 ? -13.757 -12.010 25.106 1.00 89.69 78 ALA A C 1
ATOM 561 O O . ALA A 1 78 ? -13.038 -11.990 24.100 1.00 89.69 78 ALA A O 1
ATOM 562 N N . LEU A 1 79 ? -14.453 -10.937 25.498 1.00 90.69 79 LEU A N 1
ATOM 563 C CA . LEU A 1 79 ? -14.383 -9.653 24.796 1.00 90.69 79 LEU A CA 1
ATOM 564 C C . LEU A 1 79 ? -12.970 -9.063 24.844 1.00 90.69 79 LEU A C 1
ATOM 566 O O . LEU A 1 79 ? -12.464 -8.600 23.818 1.00 90.69 79 LEU A O 1
ATOM 570 N N . GLN A 1 80 ? -12.304 -9.139 25.996 1.00 91.81 80 GLN A N 1
ATOM 571 C CA . GLN A 1 80 ? -10.929 -8.673 26.146 1.00 91.81 80 GLN A CA 1
ATOM 572 C C . GLN A 1 80 ? -9.977 -9.442 25.218 1.00 91.81 80 GLN A C 1
ATOM 574 O O . GLN A 1 80 ? -9.216 -8.832 24.463 1.00 91.81 80 GLN A O 1
ATOM 579 N N . ALA A 1 81 ? -10.083 -10.774 25.167 1.00 93.75 81 ALA A N 1
ATOM 580 C CA . ALA A 1 81 ? -9.283 -11.598 24.261 1.00 93.75 81 ALA A CA 1
ATOM 581 C C . ALA A 1 81 ? -9.523 -11.258 22.775 1.00 93.75 81 ALA A C 1
ATOM 583 O O . ALA A 1 81 ? -8.581 -11.247 21.970 1.00 93.75 81 ALA A O 1
ATOM 584 N N . LEU A 1 82 ? -10.768 -10.944 22.391 1.00 94.88 82 LEU A N 1
ATOM 585 C CA . LEU A 1 82 ? -11.103 -10.492 21.036 1.00 94.88 82 LEU A CA 1
ATOM 586 C C . LEU A 1 82 ? -10.483 -9.130 20.708 1.00 94.88 82 LEU A C 1
ATOM 588 O O . LEU A 1 82 ? -9.902 -8.975 19.626 1.00 94.88 82 LEU A O 1
ATOM 592 N N . LEU A 1 83 ? -10.577 -8.163 21.624 1.00 94.12 83 LEU A N 1
ATOM 593 C CA . LEU A 1 83 ? -9.988 -6.832 21.471 1.00 94.12 83 LEU A CA 1
ATOM 594 C C . LEU A 1 83 ? -8.474 -6.919 21.322 1.00 94.12 83 LEU A C 1
ATOM 596 O O . LEU A 1 83 ? -7.916 -6.384 20.364 1.00 94.12 83 LEU A O 1
ATOM 600 N N . GLU A 1 84 ? -7.810 -7.668 22.195 1.00 95.69 84 GLU A N 1
ATOM 601 C CA . GLU A 1 84 ? -6.372 -7.876 22.107 1.00 95.69 84 GLU A CA 1
ATOM 602 C C . GLU A 1 84 ? -5.960 -8.546 20.795 1.00 95.69 84 GLU A C 1
ATOM 604 O O . GLU A 1 84 ? -5.001 -8.122 20.143 1.00 95.69 84 GLU A O 1
ATOM 609 N N . ARG A 1 85 ? -6.684 -9.589 20.365 1.00 96.06 85 ARG A N 1
ATOM 610 C CA . ARG A 1 85 ? -6.405 -10.265 19.093 1.00 96.06 85 ARG A CA 1
ATOM 611 C C . ARG A 1 85 ? -6.539 -9.297 17.924 1.00 96.06 85 ARG A C 1
ATOM 613 O O . ARG A 1 85 ? -5.659 -9.276 17.058 1.00 96.06 85 ARG A O 1
ATOM 620 N N . ARG A 1 86 ? -7.603 -8.491 17.898 1.00 96.06 86 ARG A N 1
ATOM 621 C CA . ARG A 1 86 ? -7.810 -7.466 16.871 1.00 96.06 86 ARG A CA 1
ATOM 622 C C . ARG A 1 86 ? -6.675 -6.446 16.882 1.00 96.06 86 ARG A C 1
ATOM 624 O O . ARG A 1 86 ? -6.081 -6.211 15.832 1.00 96.06 86 ARG A O 1
ATOM 631 N N . THR A 1 87 ? -6.332 -5.897 18.043 1.00 95.50 87 THR A N 1
ATOM 632 C CA . THR A 1 87 ? -5.252 -4.915 18.208 1.00 95.50 87 THR A CA 1
ATOM 633 C C . THR A 1 87 ? -3.918 -5.467 17.721 1.00 95.50 87 THR A C 1
ATOM 635 O O . THR A 1 87 ? -3.264 -4.837 16.892 1.00 95.50 87 THR A O 1
ATOM 638 N N . ARG A 1 88 ? -3.548 -6.689 18.126 1.00 97.75 88 ARG A N 1
ATOM 639 C CA . ARG A 1 88 ? -2.312 -7.342 17.665 1.00 97.75 88 ARG A CA 1
ATOM 640 C C . ARG A 1 88 ? -2.269 -7.498 16.144 1.00 97.75 88 ARG A C 1
ATOM 642 O O . ARG A 1 88 ? -1.221 -7.286 15.536 1.00 97.75 88 ARG A O 1
ATOM 649 N N . MET A 1 89 ? -3.382 -7.865 15.506 1.00 98.19 89 MET A N 1
ATOM 650 C CA . MET A 1 89 ? -3.437 -7.989 14.044 1.00 98.19 89 MET A CA 1
ATOM 651 C C . MET A 1 89 ? -3.329 -6.632 13.344 1.00 98.19 89 MET A C 1
ATOM 653 O O . MET A 1 89 ? -2.575 -6.513 12.382 1.00 98.19 89 MET A O 1
ATOM 657 N N . LEU A 1 90 ? -4.009 -5.599 13.843 1.00 95.44 90 LEU A N 1
ATOM 658 C CA . LEU A 1 90 ? -3.944 -4.258 13.255 1.00 95.44 90 LEU A CA 1
ATOM 659 C C . LEU A 1 90 ? -2.570 -3.597 13.444 1.00 95.44 90 LEU A C 1
ATOM 661 O O . LEU A 1 90 ? -2.078 -2.950 12.525 1.00 95.44 90 LEU A O 1
ATOM 665 N N . GLN A 1 91 ? -1.888 -3.842 14.564 1.00 95.94 91 GLN A N 1
ATOM 666 C CA . GLN A 1 91 ? -0.495 -3.421 14.747 1.00 95.94 91 GLN A CA 1
ATOM 667 C C . GLN A 1 91 ? 0.443 -4.100 13.740 1.00 95.94 91 GLN A C 1
ATOM 669 O O . GLN A 1 91 ? 1.326 -3.449 13.181 1.00 95.94 91 GLN A O 1
ATOM 674 N N . ARG A 1 92 ? 0.254 -5.400 13.462 1.00 98.06 92 ARG A N 1
ATOM 675 C CA . ARG A 1 92 ? 1.014 -6.096 12.406 1.00 98.06 92 ARG A CA 1
ATOM 676 C C . ARG A 1 92 ? 0.708 -5.524 11.024 1.00 98.06 92 ARG A C 1
ATOM 678 O O . ARG A 1 92 ? 1.645 -5.296 10.270 1.00 98.06 92 ARG A O 1
ATOM 685 N N . HIS A 1 93 ? -0.561 -5.246 10.718 1.00 97.06 93 HIS A N 1
ATOM 686 C CA . HIS A 1 93 ? -0.964 -4.566 9.484 1.00 97.06 93 HIS A CA 1
ATOM 687 C C . HIS A 1 93 ? -0.224 -3.231 9.319 1.00 97.06 93 HIS A C 1
ATOM 689 O O . HIS A 1 93 ? 0.422 -3.016 8.302 1.00 97.06 93 HIS A O 1
ATOM 695 N N . GLN A 1 94 ? -0.232 -2.370 10.339 1.00 95.75 94 GLN A N 1
ATOM 696 C CA . GLN A 1 94 ? 0.442 -1.072 10.277 1.00 95.75 94 GLN A CA 1
ATOM 697 C C . GLN A 1 94 ? 1.959 -1.204 10.078 1.00 95.75 94 GLN A C 1
ATOM 699 O O . GLN A 1 94 ? 2.530 -0.539 9.216 1.00 95.75 94 GLN A O 1
ATOM 704 N N . ARG A 1 95 ? 2.617 -2.087 10.840 1.00 96.75 95 ARG A N 1
ATOM 705 C CA . ARG A 1 95 ? 4.070 -2.310 10.738 1.00 96.75 95 ARG A CA 1
ATOM 706 C C . ARG A 1 95 ? 4.473 -2.844 9.367 1.00 96.75 95 ARG A C 1
ATOM 708 O O . ARG A 1 95 ? 5.434 -2.356 8.782 1.00 96.75 95 ARG A O 1
ATOM 715 N N . LEU A 1 96 ? 3.738 -3.827 8.849 1.00 97.62 96 LEU A N 1
ATOM 716 C CA . LEU A 1 96 ? 4.003 -4.374 7.520 1.00 97.62 96 LEU A CA 1
ATOM 717 C C . LEU A 1 96 ? 3.668 -3.369 6.416 1.00 97.62 96 LEU A C 1
ATOM 719 O O . LEU A 1 96 ? 4.383 -3.335 5.422 1.00 97.62 96 LEU A O 1
ATOM 723 N N . GLY A 1 97 ? 2.654 -2.519 6.602 1.00 96.56 97 GLY A N 1
ATOM 724 C CA . GLY A 1 97 ? 2.345 -1.433 5.674 1.00 96.56 97 GLY A CA 1
ATOM 725 C C . GLY A 1 97 ? 3.506 -0.447 5.558 1.00 96.56 97 GLY A C 1
ATOM 726 O O . GLY A 1 97 ? 3.975 -0.170 4.456 1.00 96.56 97 GLY A O 1
ATOM 727 N N . LEU A 1 98 ? 4.054 -0.003 6.690 1.00 96.31 98 LEU A N 1
ATOM 728 C CA . LEU A 1 98 ? 5.257 0.835 6.708 1.00 96.31 98 LEU A CA 1
ATOM 729 C C . LEU A 1 98 ? 6.450 0.132 6.045 1.00 96.31 98 LEU A C 1
ATOM 731 O O . LEU A 1 98 ? 7.149 0.733 5.232 1.00 96.31 98 LEU A O 1
ATOM 735 N N . ALA A 1 99 ? 6.650 -1.157 6.330 1.00 97.00 99 ALA A N 1
ATOM 736 C CA . ALA A 1 99 ? 7.708 -1.941 5.699 1.00 97.00 99 ALA A CA 1
ATOM 737 C C . ALA A 1 99 ? 7.512 -2.078 4.179 1.00 97.00 99 ALA A C 1
ATOM 739 O O . ALA A 1 99 ? 8.487 -2.003 3.439 1.00 97.00 99 ALA A O 1
ATOM 740 N N . ALA A 1 100 ? 6.274 -2.242 3.698 1.00 97.94 100 ALA A N 1
ATOM 741 C CA . ALA A 1 100 ? 5.943 -2.347 2.276 1.00 97.94 100 ALA A CA 1
ATOM 742 C C . ALA A 1 100 ? 6.209 -1.041 1.511 1.00 97.94 100 ALA A C 1
ATOM 744 O O . ALA A 1 100 ? 6.554 -1.084 0.329 1.00 97.94 100 ALA A O 1
ATOM 745 N N . ALA A 1 101 ? 6.088 0.112 2.179 1.00 97.62 101 ALA A N 1
ATOM 746 C CA . ALA A 1 101 ? 6.326 1.417 1.571 1.00 97.62 101 ALA A CA 1
ATOM 747 C C . ALA A 1 101 ? 7.768 1.576 1.063 1.00 97.62 101 ALA A C 1
ATOM 749 O O . ALA A 1 101 ? 7.980 2.163 0.004 1.00 97.62 101 ALA A O 1
ATOM 750 N N . VAL A 1 102 ? 8.752 1.015 1.772 1.00 97.94 102 VAL A N 1
ATOM 751 C CA . VAL A 1 102 ? 10.178 1.142 1.431 1.00 97.94 102 VAL A CA 1
ATOM 752 C C . VAL A 1 102 ? 10.508 0.544 0.050 1.00 97.94 102 VAL A C 1
ATOM 754 O O . VAL A 1 102 ? 10.936 1.296 -0.830 1.00 97.94 102 VAL A O 1
ATOM 757 N N . PRO A 1 103 ? 10.293 -0.763 -0.215 1.00 98.38 103 PRO A N 1
ATOM 758 C CA . PRO A 1 103 ? 10.553 -1.331 -1.533 1.00 98.38 103 PRO A CA 1
ATOM 759 C C . PRO A 1 103 ? 9.599 -0.796 -2.606 1.00 98.38 103 PRO A C 1
ATOM 761 O O . PRO A 1 103 ? 9.995 -0.736 -3.766 1.00 98.38 103 PRO A O 1
ATOM 764 N N . LEU A 1 104 ? 8.381 -0.362 -2.255 1.00 98.25 104 LEU A N 1
ATOM 765 C CA . LEU A 1 104 ? 7.458 0.262 -3.209 1.00 98.25 104 LEU A CA 1
ATOM 766 C C . LEU A 1 104 ? 8.015 1.589 -3.744 1.00 98.25 104 LEU A C 1
ATOM 768 O O . LEU A 1 104 ? 8.074 1.793 -4.956 1.00 98.25 104 LEU A O 1
ATOM 772 N N . LEU A 1 105 ? 8.471 2.469 -2.850 1.00 98.19 105 LEU A N 1
ATOM 773 C CA . LEU A 1 105 ? 9.116 3.728 -3.221 1.00 98.19 105 LEU A CA 1
ATOM 774 C C . LEU A 1 105 ? 10.404 3.475 -4.013 1.00 98.19 105 LEU A C 1
ATOM 776 O O . LEU A 1 105 ? 10.618 4.088 -5.057 1.00 98.19 105 LEU A O 1
ATOM 780 N N . ALA A 1 106 ? 11.231 2.518 -3.585 1.00 98.25 106 ALA A N 1
ATOM 781 C CA . ALA A 1 106 ? 12.434 2.143 -4.325 1.00 98.25 106 ALA A CA 1
ATOM 782 C C . ALA A 1 106 ? 12.111 1.594 -5.732 1.00 98.25 106 ALA A C 1
ATOM 784 O O . ALA A 1 106 ? 12.811 1.901 -6.702 1.00 98.25 106 ALA A O 1
ATOM 785 N N . ALA A 1 107 ? 11.032 0.818 -5.884 1.00 97.81 107 ALA A N 1
ATOM 786 C CA . ALA A 1 107 ? 10.574 0.328 -7.182 1.00 97.81 107 ALA A CA 1
ATOM 787 C C . ALA A 1 107 ? 10.151 1.481 -8.109 1.00 97.81 107 ALA A C 1
ATOM 789 O O . ALA A 1 107 ? 10.487 1.457 -9.294 1.00 97.81 107 ALA A O 1
ATOM 790 N N . LEU A 1 108 ? 9.479 2.513 -7.584 1.00 96.69 108 LEU A N 1
ATOM 791 C CA . LEU A 1 108 ? 9.138 3.712 -8.360 1.00 96.69 108 LEU A CA 1
ATOM 792 C C . LEU A 1 108 ? 10.390 4.439 -8.858 1.00 96.69 108 LEU A C 1
ATOM 794 O O . LEU A 1 108 ? 10.491 4.750 -10.044 1.00 96.69 108 LEU A O 1
ATOM 798 N N . LEU A 1 109 ? 11.369 4.652 -7.975 1.00 97.38 109 LEU A N 1
ATOM 799 C CA . LEU A 1 109 ? 12.611 5.357 -8.309 1.00 97.38 109 LEU A CA 1
ATOM 800 C C . LEU A 1 109 ? 13.466 4.596 -9.333 1.00 97.38 109 LEU A C 1
ATOM 802 O O . LEU A 1 109 ? 14.152 5.200 -10.154 1.00 97.38 109 LEU A O 1
ATOM 806 N N . THR A 1 110 ? 13.397 3.265 -9.334 1.00 97.56 110 THR A N 1
ATOM 807 C CA . THR A 1 110 ? 14.129 2.411 -10.285 1.00 97.56 110 THR A CA 1
ATOM 808 C C . THR A 1 110 ? 13.397 2.197 -11.615 1.00 97.56 110 THR A C 1
ATOM 810 O O . THR A 1 110 ? 13.923 1.520 -12.501 1.00 97.56 110 THR A O 1
ATOM 813 N N . GLY A 1 111 ? 12.216 2.799 -11.811 1.00 93.62 111 GLY A N 1
ATOM 814 C CA . GLY A 1 111 ? 11.402 2.625 -13.019 1.00 93.62 111 GLY A CA 1
ATOM 815 C C . GLY A 1 111 ? 12.100 3.045 -14.320 1.00 93.62 111 GLY A C 1
ATOM 816 O O . GLY A 1 111 ? 11.938 2.381 -15.344 1.00 93.62 111 GLY A O 1
ATOM 817 N N . ASN A 1 112 ? 12.927 4.096 -14.298 1.00 93.62 112 ASN A N 1
ATOM 818 C CA . ASN A 1 112 ? 13.717 4.485 -15.473 1.00 93.62 112 ASN A CA 1
ATOM 819 C C . ASN A 1 112 ? 14.849 3.488 -15.749 1.00 93.62 112 ASN A C 1
ATOM 821 O O . ASN A 1 112 ? 15.036 3.082 -16.894 1.00 93.62 112 ASN A O 1
ATOM 825 N N . SER A 1 113 ? 15.538 3.013 -14.708 1.00 92.62 113 SER A N 1
ATOM 826 C CA . SER A 1 113 ? 16.569 1.975 -14.835 1.00 92.62 113 SER A CA 1
ATOM 827 C C . SER A 1 113 ? 16.014 0.684 -15.445 1.00 92.62 113 SER A C 1
ATOM 829 O O . SER A 1 113 ? 16.705 0.028 -16.224 1.00 92.62 113 SER A O 1
ATOM 831 N N . ALA A 1 114 ? 14.750 0.349 -15.163 1.00 92.31 114 ALA A N 1
ATOM 832 C CA . ALA A 1 114 ? 14.056 -0.781 -15.780 1.00 92.31 114 ALA A CA 1
ATOM 833 C C . ALA A 1 114 ? 13.874 -0.637 -17.303 1.00 92.31 114 ALA A C 1
ATOM 835 O O . ALA A 1 114 ? 13.805 -1.629 -18.024 1.00 92.31 114 ALA A O 1
ATOM 836 N N . LYS A 1 115 ? 13.827 0.582 -17.838 1.00 88.94 115 LYS A N 1
ATOM 837 C CA . LYS A 1 115 ? 13.753 0.786 -19.293 1.00 88.94 115 LYS A CA 1
ATOM 838 C C . LYS A 1 115 ? 15.128 0.632 -19.940 1.00 88.94 115 LYS A C 1
ATOM 840 O O . LYS A 1 115 ? 15.235 0.070 -21.024 1.00 88.94 115 LYS A O 1
ATOM 845 N N . SER A 1 116 ? 16.177 1.065 -19.246 1.00 90.75 116 SER A N 1
ATOM 846 C CA . SER A 1 116 ? 17.501 1.255 -19.842 1.00 90.75 116 SER A CA 1
ATOM 847 C C . SER A 1 116 ? 18.417 0.030 -19.811 1.00 90.75 116 SER A C 1
ATOM 849 O O . SER A 1 116 ? 19.333 -0.044 -20.623 1.00 90.75 116 SER A O 1
ATOM 851 N N . SER A 1 117 ? 18.235 -0.932 -18.895 1.00 93.31 117 SER A N 1
ATOM 852 C CA . SER A 1 117 ? 19.149 -2.087 -18.811 1.00 93.31 117 SER A CA 1
ATOM 853 C C . SER A 1 117 ? 18.516 -3.370 -18.252 1.00 93.31 117 SER A C 1
ATOM 855 O O . SER A 1 117 ? 17.548 -3.305 -17.488 1.00 93.31 117 SER A O 1
ATOM 857 N N . PRO A 1 118 ? 19.072 -4.559 -18.576 1.00 93.00 118 PRO A N 1
ATOM 858 C CA . PRO A 1 118 ? 18.655 -5.824 -17.967 1.00 93.00 118 PRO A CA 1
ATOM 859 C C . PRO A 1 118 ? 18.782 -5.832 -16.438 1.00 93.00 118 PRO A C 1
ATOM 861 O O . PRO A 1 118 ? 17.844 -6.228 -15.749 1.00 93.00 118 PRO A O 1
ATOM 864 N N . SER A 1 119 ? 19.898 -5.339 -15.893 1.00 95.31 119 SER A N 1
ATOM 865 C CA . SER A 1 119 ? 20.113 -5.280 -14.441 1.00 95.31 119 SER A CA 1
ATOM 866 C C . SER A 1 119 ? 19.123 -4.338 -13.754 1.00 95.31 119 SER A C 1
ATOM 868 O O . SER A 1 119 ? 18.583 -4.673 -12.701 1.00 95.31 119 SER A O 1
ATOM 870 N N . GLY A 1 120 ? 18.812 -3.194 -14.374 1.00 96.19 120 GLY A N 1
ATOM 871 C CA . GLY A 1 120 ? 17.784 -2.277 -13.883 1.00 96.19 120 GLY A CA 1
ATOM 872 C C . GLY A 1 120 ? 16.387 -2.903 -13.880 1.00 96.19 120 GLY A C 1
ATOM 873 O O . GLY A 1 120 ? 15.641 -2.717 -12.919 1.00 96.19 120 GLY A O 1
ATOM 874 N N . ARG A 1 121 ? 16.050 -3.716 -14.896 1.00 94.62 121 ARG A N 1
ATOM 875 C CA . ARG A 1 121 ? 14.805 -4.511 -14.905 1.00 94.62 121 ARG A CA 1
ATOM 876 C C . ARG A 1 121 ? 14.759 -5.511 -13.765 1.00 94.62 121 ARG A C 1
ATOM 878 O O . ARG A 1 121 ? 13.732 -5.608 -13.100 1.00 94.62 121 ARG A O 1
ATOM 885 N N . GLY A 1 122 ? 15.855 -6.237 -13.545 1.00 96.12 122 GLY A N 1
ATOM 886 C CA . GLY A 1 122 ? 15.970 -7.201 -12.453 1.00 96.12 122 GLY A CA 1
ATOM 887 C C . GLY A 1 122 ? 15.751 -6.546 -11.090 1.00 96.12 122 GLY A C 1
ATOM 888 O O . GLY A 1 122 ? 14.929 -7.022 -10.310 1.00 96.12 122 GLY A O 1
ATOM 889 N N . LEU A 1 123 ? 16.409 -5.408 -10.843 1.00 97.81 123 LEU A N 1
ATOM 890 C CA . LEU A 1 123 ? 16.254 -4.646 -9.604 1.00 9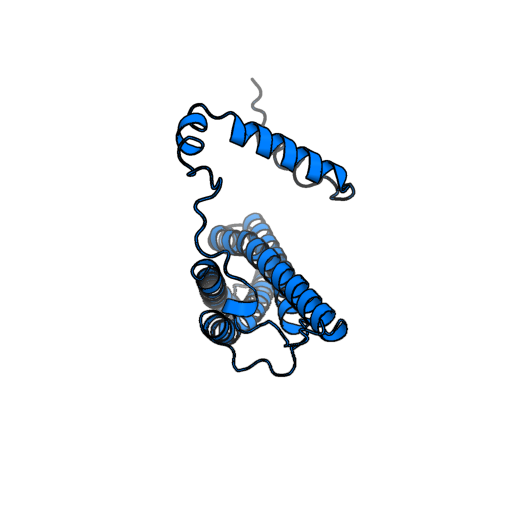7.81 123 LEU A CA 1
ATOM 891 C C . LEU A 1 123 ? 14.815 -4.145 -9.409 1.00 97.81 123 LEU A C 1
ATOM 893 O O . LEU A 1 123 ? 14.228 -4.379 -8.355 1.00 97.81 123 LEU A O 1
ATOM 897 N N . HIS A 1 124 ? 14.224 -3.507 -10.424 1.00 97.88 124 HIS A N 1
ATOM 898 C CA . HIS A 1 124 ? 12.845 -3.013 -10.357 1.00 97.88 124 HIS A CA 1
ATOM 899 C C . HIS A 1 124 ? 11.842 -4.145 -10.099 1.00 97.88 124 HIS A C 1
ATOM 901 O O . HIS A 1 124 ? 10.975 -4.023 -9.235 1.00 97.88 124 HIS A O 1
ATOM 907 N N . ALA A 1 125 ? 11.983 -5.271 -10.805 1.00 96.94 125 ALA A N 1
ATOM 908 C CA . ALA A 1 125 ? 11.128 -6.437 -10.611 1.00 96.94 125 ALA A CA 1
ATOM 909 C C . ALA A 1 125 ? 11.300 -7.053 -9.213 1.00 96.94 125 ALA A C 1
ATOM 911 O O . ALA A 1 125 ? 10.308 -7.432 -8.590 1.00 96.94 125 ALA A O 1
ATOM 912 N N . GLY A 1 126 ? 12.532 -7.119 -8.698 1.00 97.69 126 GLY A N 1
ATOM 913 C CA . GLY A 1 126 ? 12.820 -7.586 -7.342 1.00 97.69 126 GLY A CA 1
ATOM 914 C C . GLY A 1 126 ? 12.169 -6.703 -6.275 1.00 97.69 126 GLY A C 1
ATOM 915 O O . GLY A 1 126 ? 11.447 -7.208 -5.417 1.00 97.69 126 GLY A O 1
ATOM 916 N N . LEU A 1 127 ? 12.340 -5.382 -6.377 1.00 98.44 127 LEU A N 1
ATOM 917 C CA . LEU A 1 127 ? 11.732 -4.408 -5.463 1.00 98.44 127 LEU A CA 1
ATOM 918 C C . LEU A 1 127 ? 10.199 -4.442 -5.528 1.00 98.44 127 LEU A C 1
ATOM 920 O O . LEU A 1 127 ? 9.541 -4.501 -4.491 1.00 98.44 127 LEU A O 1
ATOM 924 N N . GLY A 1 128 ? 9.621 -4.489 -6.732 1.00 97.62 128 GLY A N 1
ATOM 925 C CA . GLY A 1 128 ? 8.172 -4.614 -6.916 1.00 97.62 128 GLY A CA 1
ATOM 926 C C . GLY A 1 128 ? 7.607 -5.918 -6.339 1.00 97.62 128 GLY A C 1
ATOM 927 O O . GLY A 1 128 ? 6.536 -5.921 -5.727 1.00 97.62 128 GLY A O 1
ATOM 928 N N . SER A 1 129 ? 8.347 -7.023 -6.463 1.00 97.19 129 SER A N 1
ATOM 929 C CA . SER A 1 129 ? 7.964 -8.314 -5.878 1.00 97.19 129 SER A CA 1
ATOM 930 C C . SER A 1 129 ? 8.007 -8.270 -4.349 1.00 97.19 129 SER A C 1
ATOM 932 O O . SER A 1 129 ? 7.047 -8.683 -3.700 1.00 97.19 129 SER A O 1
ATOM 934 N N . ALA A 1 130 ? 9.069 -7.704 -3.765 1.00 98.38 130 ALA A N 1
ATOM 935 C CA . ALA A 1 130 ? 9.185 -7.519 -2.318 1.00 98.38 130 ALA A CA 1
ATOM 936 C C . ALA A 1 130 ? 8.051 -6.639 -1.764 1.00 98.38 130 ALA A C 1
ATOM 938 O O . ALA A 1 130 ? 7.403 -7.008 -0.782 1.00 98.38 130 ALA A O 1
ATOM 939 N N . ALA A 1 131 ? 7.754 -5.523 -2.438 1.00 98.25 131 ALA A N 1
ATOM 940 C CA . ALA A 1 131 ? 6.625 -4.661 -2.104 1.00 98.25 131 ALA A CA 1
ATOM 941 C C . ALA A 1 131 ? 5.293 -5.422 -2.155 1.00 98.25 131 ALA A C 1
ATOM 943 O O . ALA A 1 131 ? 4.500 -5.326 -1.221 1.00 98.25 131 ALA A O 1
ATOM 944 N N . THR A 1 132 ? 5.067 -6.229 -3.197 1.00 97.75 132 THR A N 1
ATOM 945 C CA . THR A 1 132 ? 3.844 -7.035 -3.343 1.00 97.75 132 THR A CA 1
ATOM 946 C C . THR A 1 132 ? 3.678 -8.022 -2.187 1.00 97.75 132 THR A C 1
ATOM 948 O O . THR A 1 132 ? 2.603 -8.093 -1.597 1.00 97.75 132 THR A O 1
ATOM 951 N N . VAL A 1 133 ? 4.724 -8.773 -1.831 1.00 98.31 133 VAL A N 1
ATOM 952 C CA . VAL A 1 133 ? 4.655 -9.767 -0.745 1.00 98.31 133 VAL A CA 1
ATOM 953 C C . VAL A 1 133 ? 4.331 -9.098 0.591 1.00 98.31 133 VAL A C 1
ATOM 955 O O . VAL A 1 133 ? 3.409 -9.526 1.289 1.00 98.31 133 VAL A O 1
ATOM 958 N N . LEU A 1 134 ? 5.033 -8.012 0.929 1.00 98.44 134 LEU A N 1
ATOM 959 C CA . LEU A 1 134 ? 4.778 -7.253 2.157 1.00 98.44 134 LEU A CA 1
ATOM 960 C C . LEU A 1 134 ? 3.374 -6.641 2.165 1.00 98.44 134 LEU A C 1
ATOM 962 O O . LEU A 1 134 ? 2.684 -6.661 3.187 1.00 98.44 134 LEU A O 1
ATOM 966 N N . TYR A 1 135 ? 2.919 -6.142 1.019 1.00 97.94 135 TYR A N 1
ATOM 967 C CA . TYR A 1 135 ? 1.583 -5.588 0.859 1.00 97.94 135 TYR A CA 1
ATOM 968 C C . TYR A 1 135 ? 0.484 -6.647 1.049 1.00 97.94 135 TYR A C 1
ATOM 970 O O . TYR A 1 135 ? -0.489 -6.413 1.765 1.00 97.94 135 TYR A O 1
ATOM 978 N N . LEU A 1 136 ? 0.638 -7.844 0.478 1.00 97.88 136 LEU A N 1
ATOM 979 C CA . LEU A 1 136 ? -0.320 -8.937 0.670 1.00 97.88 136 LEU A CA 1
ATOM 980 C C . LEU A 1 136 ? -0.351 -9.421 2.124 1.00 97.88 136 LEU A C 1
ATOM 982 O O . LEU A 1 136 ? -1.432 -9.656 2.666 1.00 97.88 136 LEU A O 1
ATOM 986 N N . ALA A 1 137 ? 0.805 -9.501 2.787 1.00 98.06 137 ALA A N 1
ATOM 987 C CA . ALA A 1 137 ? 0.880 -9.804 4.217 1.00 98.06 137 ALA A CA 1
ATOM 988 C C . ALA A 1 137 ? 0.198 -8.715 5.072 1.00 98.06 137 ALA A C 1
ATOM 990 O O . ALA A 1 137 ? -0.519 -9.013 6.030 1.00 98.06 137 ALA A O 1
ATOM 991 N N . THR A 1 138 ? 0.348 -7.447 4.682 1.00 97.69 138 THR A N 1
ATOM 992 C CA . THR A 1 138 ? -0.360 -6.307 5.280 1.00 97.69 138 THR A CA 1
ATOM 993 C C . THR A 1 138 ? -1.874 -6.472 5.141 1.00 97.69 138 THR A C 1
ATOM 995 O O . THR A 1 138 ? -2.600 -6.428 6.138 1.00 97.69 138 THR A O 1
ATOM 998 N N . ALA A 1 139 ? -2.365 -6.722 3.924 1.00 96.62 139 ALA A N 1
ATOM 999 C CA . ALA A 1 139 ? -3.787 -6.907 3.639 1.00 96.62 139 ALA A CA 1
ATOM 1000 C C . ALA A 1 139 ? -4.379 -8.133 4.356 1.00 96.62 139 ALA A C 1
ATOM 1002 O O . ALA A 1 139 ? -5.493 -8.077 4.872 1.00 96.62 139 ALA A O 1
ATOM 1003 N N . TYR A 1 140 ? -3.620 -9.227 4.465 1.00 98.06 140 TYR A N 1
ATOM 1004 C CA . TYR A 1 140 ? -4.031 -10.415 5.216 1.00 98.06 140 TYR A CA 1
ATOM 1005 C C . TYR A 1 140 ? -4.432 -10.066 6.655 1.00 98.06 140 TYR A C 1
ATOM 1007 O O . TYR A 1 140 ? -5.476 -10.514 7.138 1.00 98.06 140 TYR A O 1
ATOM 1015 N N . HIS A 1 141 ? -3.628 -9.249 7.342 1.00 97.88 141 HIS A N 1
ATOM 1016 C CA . HIS A 1 141 ? -3.882 -8.898 8.735 1.00 97.88 141 HIS A CA 1
ATOM 1017 C C . HIS A 1 141 ? -5.084 -7.972 8.929 1.00 97.88 141 HIS A C 1
ATOM 1019 O O . HIS A 1 141 ? -5.736 -8.082 9.966 1.00 97.88 141 HIS A O 1
ATOM 1025 N N . SER A 1 142 ? -5.418 -7.108 7.967 1.00 94.94 142 SER A N 1
ATOM 1026 C CA . SER A 1 142 ? -6.634 -6.289 8.060 1.00 94.94 142 SER A CA 1
ATOM 1027 C C . SER A 1 142 ? -7.894 -7.096 7.754 1.00 94.94 142 SER A C 1
ATOM 1029 O O . SER A 1 142 ? -8.890 -6.944 8.457 1.00 94.94 142 SER A O 1
ATOM 1031 N N . ILE A 1 143 ? -7.842 -7.988 6.759 1.00 95.19 143 ILE A N 1
ATOM 1032 C CA . ILE A 1 143 ? -8.985 -8.816 6.344 1.00 95.19 143 ILE A CA 1
ATOM 1033 C C . ILE A 1 143 ? -9.334 -9.853 7.416 1.00 95.19 143 ILE A C 1
ATOM 1035 O O . ILE A 1 143 ? -10.505 -10.048 7.727 1.00 95.19 143 ILE A O 1
ATOM 1039 N N . ARG A 1 144 ? -8.329 -10.516 8.004 1.00 97.50 144 ARG A N 1
ATOM 1040 C CA . ARG A 1 144 ? -8.554 -11.558 9.019 1.00 97.50 144 ARG A CA 1
ATOM 1041 C C . ARG A 1 144 ? -8.697 -11.034 10.450 1.00 97.50 144 ARG A C 1
ATOM 1043 O O . ARG A 1 144 ? -8.873 -11.840 11.363 1.00 97.50 144 ARG A O 1
ATOM 1050 N N . ALA A 1 145 ? -8.593 -9.724 10.681 1.00 96.00 145 ALA A N 1
ATOM 1051 C CA . ALA A 1 145 ? -8.798 -9.164 12.014 1.00 96.00 145 ALA A CA 1
ATOM 1052 C C . ALA A 1 145 ? -10.257 -9.390 12.467 1.00 96.00 145 ALA A C 1
ATOM 1054 O O . ALA A 1 145 ? -11.175 -9.005 11.739 1.00 96.00 145 ALA A O 1
ATOM 1055 N N . PRO A 1 146 ? -10.504 -9.975 13.657 1.00 94.25 146 PRO A N 1
ATOM 1056 C CA . PRO A 1 146 ? -11.859 -10.287 14.108 1.00 94.25 146 PRO A CA 1
ATOM 1057 C C . PRO A 1 146 ? -12.677 -9.010 14.296 1.00 94.25 146 PRO A C 1
ATOM 1059 O O . PRO A 1 146 ? -12.163 -7.998 14.779 1.00 94.25 146 PRO A O 1
ATOM 1062 N N . ASN A 1 147 ? -13.953 -9.046 13.919 1.00 90.56 147 ASN A N 1
ATOM 1063 C CA . ASN A 1 147 ? -14.887 -7.954 14.186 1.00 90.56 147 ASN A CA 1
ATOM 1064 C C . ASN A 1 147 ? -15.294 -7.953 15.661 1.00 90.56 147 ASN A C 1
ATOM 1066 O O . ASN A 1 147 ? -15.412 -9.010 16.270 1.00 90.56 147 ASN A O 1
ATOM 1070 N N . ILE A 1 148 ? -15.489 -6.761 16.221 1.00 90.12 148 ILE A N 1
ATOM 1071 C CA . ILE A 1 148 ? -15.951 -6.601 17.600 1.00 90.12 148 ILE A CA 1
ATOM 1072 C C . ILE A 1 148 ? -17.478 -6.462 17.561 1.00 90.12 148 ILE A C 1
ATOM 1074 O O . ILE A 1 148 ? -17.960 -5.558 16.868 1.00 90.12 148 ILE A O 1
ATOM 1078 N N . PRO A 1 149 ? -18.238 -7.343 18.237 1.00 86.81 149 PRO A N 1
ATOM 1079 C CA . PRO A 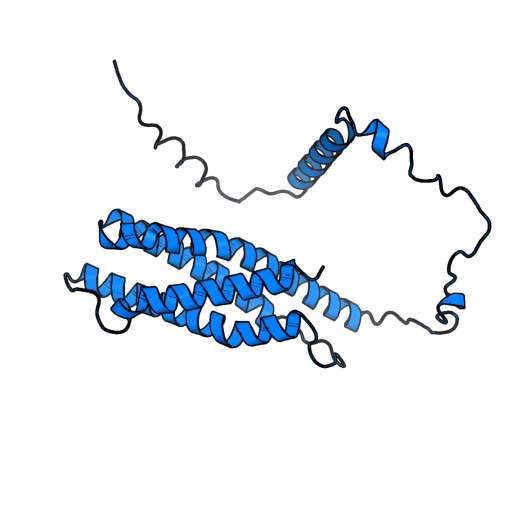1 149 ? -19.691 -7.229 18.329 1.00 86.81 149 PRO A CA 1
ATOM 1080 C C . PRO A 1 149 ? -20.106 -5.873 18.903 1.00 86.81 149 PRO A C 1
ATOM 1082 O O . PRO A 1 149 ? -19.433 -5.333 19.776 1.00 86.81 149 PRO A O 1
ATOM 1085 N N . GLY A 1 150 ? -21.184 -5.290 18.379 1.00 86.44 150 GLY A N 1
ATOM 1086 C CA . GLY A 1 150 ? -21.667 -3.980 18.833 1.00 86.44 150 GLY A CA 1
ATOM 1087 C C . GLY A 1 150 ? -20.771 -2.791 18.461 1.00 86.44 150 GLY A C 1
ATOM 1088 O O . GLY A 1 150 ? -21.100 -1.655 18.796 1.00 86.44 150 GLY A O 1
ATOM 1089 N N . ALA A 1 151 ? -19.664 -3.000 17.736 1.00 82.38 151 ALA A N 1
ATOM 1090 C CA . ALA A 1 151 ? -18.874 -1.886 17.230 1.00 82.38 151 ALA A CA 1
ATOM 1091 C C . ALA A 1 151 ? -19.692 -1.093 16.202 1.00 82.38 151 ALA A C 1
ATOM 1093 O O . ALA A 1 151 ? -20.041 -1.606 15.138 1.00 82.38 151 ALA A O 1
ATOM 1094 N N . GLY A 1 152 ? -19.968 0.173 16.518 1.00 83.75 152 GLY A N 1
ATOM 1095 C CA . GLY A 1 152 ? -20.649 1.089 15.611 1.00 83.75 152 GLY A CA 1
ATOM 1096 C C . GLY A 1 152 ? -19.880 1.343 14.301 1.00 83.75 152 GLY A C 1
ATOM 1097 O O . GLY A 1 152 ? -18.773 0.827 14.087 1.00 83.75 152 GLY A O 1
ATOM 1098 N N . PRO A 1 153 ? -20.441 2.172 13.401 1.00 85.69 153 PRO A N 1
ATOM 1099 C CA . PRO A 1 153 ? -19.818 2.496 12.121 1.00 85.69 153 PRO A CA 1
ATOM 1100 C C . PRO A 1 153 ? -18.380 3.004 12.280 1.00 85.69 153 PRO A C 1
ATOM 1102 O O . PRO A 1 153 ? -18.055 3.694 13.246 1.00 85.69 153 PRO A O 1
ATOM 1105 N N . LYS A 1 154 ? -17.508 2.704 11.309 1.00 86.56 154 LYS A N 1
ATOM 1106 C CA . LYS A 1 154 ? -16.142 3.254 11.288 1.00 86.56 154 LYS A CA 1
ATOM 1107 C C . LYS A 1 154 ? -16.202 4.776 11.108 1.00 86.56 154 LYS A C 1
ATOM 1109 O O . LYS A 1 154 ? -16.885 5.256 10.206 1.00 86.56 154 LYS A O 1
ATOM 1114 N N . LYS A 1 155 ? -15.466 5.519 11.938 1.00 87.38 155 LYS A N 1
ATOM 1115 C CA . LYS A 1 155 ? -15.430 6.992 11.945 1.00 87.38 155 LYS A CA 1
ATOM 1116 C C . LYS A 1 155 ? -14.019 7.516 11.651 1.00 87.38 155 LYS A C 1
ATOM 1118 O O . LYS A 1 155 ? -13.054 6.748 11.674 1.00 87.38 155 LYS A O 1
ATOM 1123 N N . GLY A 1 156 ? -13.923 8.812 11.351 1.00 90.44 156 GLY A N 1
ATOM 1124 C CA . GLY A 1 156 ? -12.658 9.535 11.170 1.00 90.44 156 GLY A CA 1
ATOM 1125 C C . GLY A 1 156 ? -11.717 8.903 10.139 1.00 90.44 156 GLY A C 1
ATOM 1126 O O . GLY A 1 156 ? -12.157 8.403 9.099 1.00 90.44 156 GLY A O 1
ATOM 1127 N N . ALA A 1 157 ? -10.423 8.878 10.467 1.00 90.12 157 ALA A N 1
ATOM 1128 C CA . ALA A 1 157 ? -9.346 8.336 9.635 1.00 90.12 157 ALA A CA 1
ATOM 1129 C C . ALA A 1 157 ? -9.615 6.908 9.133 1.00 90.12 157 ALA A C 1
ATOM 1131 O O . ALA A 1 157 ? -9.362 6.593 7.972 1.00 90.12 157 ALA A O 1
ATOM 1132 N N . THR A 1 158 ? -10.218 6.052 9.966 1.00 90.19 158 THR A N 1
ATOM 1133 C CA . THR A 1 158 ? -10.501 4.658 9.588 1.00 90.19 158 THR A CA 1
ATOM 1134 C C . THR A 1 158 ? -11.509 4.565 8.438 1.00 90.19 158 THR A C 1
ATOM 1136 O O . THR A 1 158 ? -11.404 3.673 7.595 1.00 90.19 158 THR A O 1
ATOM 1139 N N . ARG A 1 159 ? -12.490 5.479 8.368 1.00 93.38 159 ARG A N 1
ATOM 1140 C CA . ARG A 1 159 ? -13.447 5.528 7.249 1.00 93.38 159 ARG A CA 1
ATOM 1141 C C . ARG A 1 159 ? -12.741 5.901 5.946 1.00 93.38 159 ARG A C 1
ATOM 1143 O O . ARG A 1 159 ? -12.995 5.269 4.924 1.00 93.38 159 ARG A O 1
ATOM 1150 N N . ILE A 1 160 ? -11.849 6.889 5.998 1.00 94.38 160 ILE A N 1
ATOM 1151 C CA . ILE A 1 160 ? -11.092 7.371 4.836 1.00 94.38 160 ILE A CA 1
ATOM 1152 C C . ILE A 1 160 ? -10.103 6.303 4.359 1.00 94.38 160 ILE A C 1
ATOM 1154 O O . ILE A 1 160 ? -10.099 5.970 3.179 1.00 94.38 160 ILE A O 1
ATOM 1158 N N . HIS A 1 161 ? -9.338 5.691 5.269 1.00 95.00 161 HIS A N 1
ATOM 1159 C CA . HIS A 1 161 ? -8.451 4.571 4.944 1.00 95.00 161 HIS A CA 1
ATOM 1160 C C . HIS A 1 161 ? -9.220 3.433 4.262 1.00 95.00 161 HIS A C 1
ATOM 1162 O O . HIS A 1 161 ? -8.781 2.914 3.243 1.00 95.00 161 HIS A O 1
ATOM 1168 N N . ARG A 1 162 ? -10.411 3.079 4.768 1.00 92.94 162 ARG A N 1
ATOM 1169 C CA . ARG A 1 162 ? -11.257 2.053 4.141 1.00 92.94 162 ARG A CA 1
ATOM 1170 C C . ARG A 1 162 ? -11.706 2.443 2.731 1.00 92.94 162 ARG A C 1
ATOM 1172 O O . ARG A 1 162 ? -11.766 1.571 1.872 1.00 92.94 162 ARG A O 1
ATOM 1179 N N . ALA A 1 163 ? -12.023 3.713 2.489 1.00 94.81 163 ALA A N 1
ATOM 1180 C CA . ALA A 1 163 ? -12.349 4.192 1.148 1.00 94.81 163 ALA A CA 1
ATOM 1181 C C . ALA A 1 163 ? -11.133 4.091 0.212 1.00 94.81 163 ALA A C 1
ATOM 1183 O O . ALA A 1 163 ? -11.242 3.540 -0.879 1.00 94.81 163 ALA A O 1
ATOM 1184 N N . LEU A 1 164 ? -9.957 4.527 0.671 1.00 96.25 164 LEU A N 1
ATOM 1185 C CA . LEU A 1 164 ? -8.708 4.402 -0.083 1.00 96.25 164 LEU A CA 1
ATOM 1186 C C . LEU A 1 164 ? -8.309 2.940 -0.316 1.00 96.25 164 LEU A C 1
ATOM 1188 O O . LEU A 1 164 ? -7.730 2.638 -1.355 1.00 96.25 164 LEU A O 1
ATOM 1192 N N . ALA A 1 165 ? -8.671 2.021 0.582 1.00 95.44 165 ALA A N 1
ATOM 1193 C CA . ALA A 1 165 ? -8.437 0.591 0.403 1.00 95.44 165 ALA A CA 1
ATOM 1194 C C . ALA A 1 165 ? -9.155 0.022 -0.826 1.00 95.44 165 ALA A C 1
ATOM 1196 O O . ALA A 1 165 ? -8.597 -0.846 -1.492 1.00 95.44 165 ALA A O 1
ATOM 1197 N N . PHE A 1 166 ? -10.323 0.556 -1.200 1.00 96.25 166 PHE A N 1
ATOM 1198 C CA . PHE A 1 166 ? -10.989 0.186 -2.456 1.00 96.25 166 PHE A CA 1
ATOM 1199 C C . PHE A 1 166 ? -10.244 0.661 -3.709 1.00 96.25 166 PHE A C 1
ATOM 1201 O O . PHE A 1 166 ? -10.536 0.179 -4.797 1.00 96.25 166 PHE A O 1
ATOM 1208 N N . VAL A 1 167 ? -9.273 1.565 -3.569 1.00 96.81 167 VAL A N 1
ATOM 1209 C CA . VAL A 1 167 ? -8.420 2.034 -4.666 1.00 96.81 167 VAL A CA 1
ATOM 1210 C C . VAL A 1 167 ? -7.073 1.322 -4.626 1.00 96.81 167 VAL A C 1
ATOM 1212 O O . VAL A 1 167 ? -6.697 0.650 -5.587 1.00 96.81 167 VAL A O 1
ATOM 1215 N N . HIS A 1 168 ? -6.353 1.417 -3.506 1.00 96.75 168 HIS A N 1
ATOM 1216 C CA . HIS A 1 168 ? -4.982 0.921 -3.435 1.00 96.75 168 HIS A CA 1
ATOM 1217 C C . HIS A 1 168 ? -4.911 -0.609 -3.482 1.00 96.75 168 HIS A C 1
ATOM 1219 O O . HIS A 1 168 ? -3.956 -1.149 -4.029 1.00 96.75 168 HIS A O 1
ATOM 1225 N N . TYR A 1 169 ? -5.919 -1.338 -2.985 1.00 96.19 169 TYR A N 1
ATOM 1226 C CA . TYR A 1 169 ? -5.933 -2.802 -3.060 1.00 96.19 169 TYR A CA 1
ATOM 1227 C C . TYR A 1 169 ? -6.026 -3.354 -4.485 1.00 96.19 169 TYR A C 1
ATOM 1229 O O . TYR A 1 169 ? -5.101 -4.067 -4.881 1.00 96.19 169 TYR A O 1
ATOM 1237 N N . PRO A 1 170 ? -7.051 -3.025 -5.292 1.00 97.12 170 PRO A N 1
ATOM 1238 C CA . PRO A 1 170 ? -7.089 -3.490 -6.675 1.00 97.12 170 PRO A CA 1
ATOM 1239 C C . PRO A 1 170 ? -5.932 -2.925 -7.508 1.00 97.12 170 PRO A C 1
ATOM 1241 O O . PRO A 1 170 ? -5.357 -3.662 -8.306 1.00 97.12 170 PRO A O 1
ATOM 1244 N N . ALA A 1 171 ? -5.527 -1.667 -7.295 1.00 97.38 171 ALA A N 1
ATOM 1245 C CA . ALA A 1 171 ? -4.406 -1.082 -8.030 1.00 97.38 171 ALA A CA 1
ATOM 1246 C C . ALA A 1 171 ? -3.078 -1.814 -7.757 1.00 97.38 171 ALA A C 1
ATOM 1248 O O . ALA A 1 171 ? -2.332 -2.076 -8.700 1.00 97.38 171 ALA A O 1
ATOM 1249 N N . MET A 1 172 ? -2.807 -2.211 -6.505 1.00 97.25 172 MET A N 1
ATOM 1250 C CA . MET A 1 172 ? -1.623 -3.008 -6.148 1.00 97.25 172 MET A CA 1
ATOM 1251 C C . MET A 1 172 ? -1.629 -4.395 -6.804 1.00 97.25 172 MET A C 1
ATOM 1253 O O . MET A 1 172 ? -0.584 -4.876 -7.227 1.00 97.25 172 MET A O 1
ATOM 1257 N N . LEU A 1 173 ? -2.790 -5.037 -6.947 1.00 96.50 173 LEU A N 1
ATOM 1258 C CA . LEU A 1 173 ? -2.874 -6.319 -7.656 1.00 96.50 173 LEU A CA 1
ATOM 1259 C C . LEU A 1 173 ? -2.652 -6.147 -9.165 1.00 96.50 173 LEU A C 1
ATOM 1261 O O . LEU A 1 173 ? -1.900 -6.906 -9.783 1.00 96.50 173 LEU A O 1
ATOM 1265 N N . LEU A 1 174 ? -3.280 -5.128 -9.756 1.00 97.50 174 LEU A N 1
ATOM 1266 C CA . LEU A 1 174 ? -3.187 -4.850 -11.187 1.00 97.50 174 LEU A CA 1
ATOM 1267 C C . LEU A 1 174 ? -1.775 -4.433 -11.605 1.00 97.50 174 LEU A C 1
ATOM 1269 O O . LEU A 1 174 ? -1.304 -4.894 -12.642 1.00 97.50 174 LEU A O 1
ATOM 1273 N N . THR A 1 175 ? -1.076 -3.617 -10.809 1.00 97.25 175 THR A N 1
ATOM 1274 C CA . THR A 1 175 ? 0.308 -3.221 -11.120 1.00 97.25 175 THR A CA 1
ATOM 1275 C C . THR A 1 175 ? 1.254 -4.422 -11.114 1.00 97.25 175 THR A C 1
ATOM 1277 O O . THR A 1 175 ? 2.063 -4.570 -12.025 1.00 97.25 175 THR A O 1
ATOM 1280 N N . THR A 1 176 ? 1.110 -5.364 -10.175 1.00 95.12 176 THR A N 1
ATOM 1281 C CA . THR A 1 176 ? 1.946 -6.574 -10.163 1.00 95.12 176 THR A CA 1
ATOM 1282 C C . THR A 1 176 ? 1.700 -7.438 -11.400 1.00 95.12 176 THR A C 1
ATOM 1284 O O . THR A 1 176 ? 2.651 -7.901 -12.036 1.00 95.12 176 THR A O 1
ATOM 1287 N N . ALA A 1 177 ? 0.436 -7.623 -11.791 1.00 96.12 177 ALA A N 1
ATOM 1288 C CA . ALA A 1 177 ? 0.089 -8.365 -13.002 1.00 96.12 177 ALA A CA 1
ATOM 1289 C C . ALA A 1 177 ? 0.611 -7.669 -14.275 1.00 96.12 177 ALA A C 1
ATOM 1291 O O . ALA A 1 177 ? 1.201 -8.315 -15.148 1.00 96.12 177 ALA A O 1
ATOM 1292 N N . ALA A 1 178 ? 0.447 -6.346 -14.363 1.00 96.94 178 ALA A N 1
ATOM 1293 C CA . ALA A 1 178 ? 0.952 -5.522 -15.455 1.00 96.94 178 ALA A CA 1
ATOM 1294 C C . ALA A 1 178 ? 2.484 -5.586 -15.563 1.00 96.94 178 ALA A C 1
ATOM 1296 O O . ALA A 1 178 ? 3.011 -5.826 -16.651 1.00 96.94 178 ALA A O 1
ATOM 1297 N N . GLY A 1 179 ? 3.198 -5.464 -14.442 1.00 95.44 179 GLY A N 1
ATOM 1298 C CA . GLY A 1 179 ? 4.655 -5.555 -14.376 1.00 95.44 179 GLY A CA 1
ATOM 1299 C C . GLY A 1 179 ? 5.182 -6.931 -14.785 1.00 95.44 179 GLY A C 1
ATOM 1300 O O . GLY A 1 179 ? 6.137 -7.026 -15.558 1.00 95.44 179 GLY A O 1
ATOM 1301 N N . PHE A 1 180 ? 4.525 -8.010 -14.352 1.00 94.44 180 PHE A N 1
ATOM 1302 C CA . PHE A 1 180 ? 4.864 -9.368 -14.787 1.00 94.44 180 PHE A CA 1
ATOM 1303 C C . PHE A 1 180 ? 4.664 -9.559 -16.296 1.00 94.44 180 PHE A C 1
ATOM 1305 O O . PHE A 1 180 ? 5.516 -10.142 -16.973 1.00 94.44 180 PHE A O 1
ATOM 1312 N N . SER A 1 181 ? 3.563 -9.030 -16.836 1.00 94.94 181 SER A N 1
ATOM 1313 C CA . SER A 1 181 ? 3.292 -9.038 -18.274 1.00 94.94 181 SER A CA 1
ATOM 1314 C C . SER A 1 181 ? 4.356 -8.254 -19.048 1.00 94.94 181 SER A C 1
ATOM 1316 O O . SER A 1 181 ? 4.930 -8.791 -19.995 1.00 94.94 181 SER A O 1
ATOM 1318 N N . ALA A 1 182 ? 4.700 -7.039 -18.606 1.00 94.56 182 ALA A N 1
ATOM 1319 C CA . ALA A 1 182 ? 5.753 -6.222 -19.211 1.00 94.56 182 ALA A CA 1
ATOM 1320 C C . ALA A 1 182 ? 7.103 -6.955 -19.230 1.00 94.56 182 ALA A C 1
ATOM 1322 O O . ALA A 1 182 ? 7.739 -7.048 -20.280 1.00 94.56 182 ALA A O 1
ATOM 1323 N N . LYS A 1 183 ? 7.507 -7.549 -18.097 1.00 92.50 183 LYS A N 1
ATOM 1324 C CA . LYS A 1 183 ? 8.744 -8.335 -17.992 1.00 92.50 183 LYS A CA 1
ATOM 1325 C C . LYS A 1 183 ? 8.766 -9.481 -19.006 1.00 92.50 183 LYS A C 1
ATOM 1327 O O . LYS A 1 183 ? 9.722 -9.595 -19.765 1.00 92.50 183 LYS A O 1
ATOM 1332 N N . ARG A 1 184 ? 7.695 -10.282 -19.080 1.00 93.06 184 ARG A N 1
ATOM 1333 C CA . ARG A 1 184 ? 7.593 -11.404 -20.031 1.00 93.06 184 ARG A CA 1
ATOM 1334 C C . ARG A 1 184 ? 7.626 -10.972 -21.493 1.00 93.06 184 ARG A C 1
ATOM 1336 O O . ARG A 1 184 ? 8.112 -11.723 -22.332 1.00 93.06 184 ARG A O 1
ATOM 1343 N N . GLN A 1 185 ? 7.056 -9.816 -21.822 1.00 93.88 185 GLN A N 1
ATOM 1344 C CA . GLN A 1 185 ? 7.073 -9.295 -23.189 1.00 93.88 185 GLN A CA 1
ATOM 1345 C C . GLN A 1 185 ? 8.499 -8.911 -23.595 1.00 93.88 185 GLN A C 1
ATOM 1347 O O . GLN A 1 185 ? 8.982 -9.407 -24.612 1.00 93.88 185 GLN A O 1
ATOM 1352 N N . VAL A 1 186 ? 9.195 -8.154 -22.742 1.00 91.44 186 VAL A N 1
ATOM 1353 C CA . VAL A 1 186 ? 10.583 -7.727 -22.979 1.00 91.44 186 VAL A CA 1
ATOM 1354 C C . VAL A 1 186 ? 11.542 -8.916 -23.034 1.00 91.44 186 VAL A C 1
ATOM 1356 O O . VAL A 1 186 ? 12.398 -8.971 -23.910 1.00 91.44 186 VAL A O 1
ATOM 1359 N N . GLU A 1 187 ? 11.374 -9.915 -22.164 1.00 90.12 187 GLU A N 1
ATOM 1360 C CA . GLU A 1 187 ? 12.180 -11.149 -22.190 1.00 90.12 187 GLU A CA 1
ATOM 1361 C C . GLU A 1 187 ? 11.981 -11.982 -23.466 1.00 90.12 187 GLU A C 1
ATOM 1363 O O . GLU A 1 187 ? 12.837 -12.789 -23.81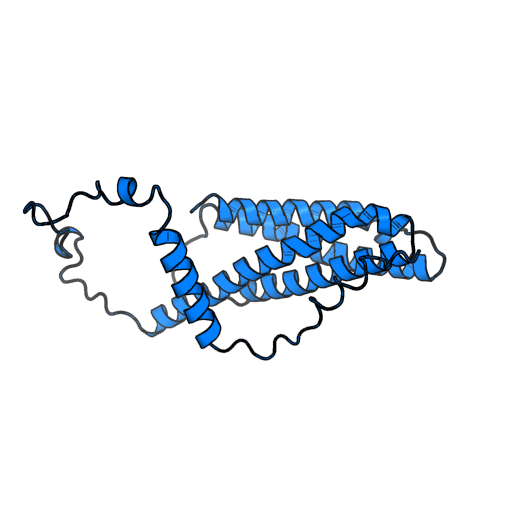0 1.00 90.12 187 GLU A O 1
ATOM 1368 N N . ARG A 1 188 ? 10.880 -11.770 -24.195 1.00 93.62 188 ARG A N 1
ATOM 1369 C CA . ARG A 1 188 ? 10.609 -12.386 -25.504 1.00 93.62 188 ARG A CA 1
ATOM 1370 C C . ARG A 1 188 ? 11.034 -11.503 -26.683 1.00 93.62 188 ARG A C 1
ATOM 1372 O O . ARG A 1 188 ? 10.616 -11.767 -27.805 1.00 93.62 188 ARG A O 1
ATOM 1379 N N . GLY A 1 189 ? 11.793 -10.437 -26.434 1.00 92.94 189 GLY A N 1
ATOM 1380 C CA . GLY A 1 189 ? 12.210 -9.482 -27.463 1.00 92.94 189 GLY A CA 1
ATOM 1381 C C . GLY A 1 189 ? 11.074 -8.606 -27.996 1.00 92.94 189 GLY A C 1
ATOM 1382 O O . GLY A 1 189 ? 11.184 -8.084 -29.099 1.00 92.94 189 GLY A O 1
ATOM 1383 N N . ARG A 1 190 ? 9.969 -8.463 -27.248 1.00 92.75 190 ARG A N 1
ATOM 1384 C CA . ARG A 1 190 ? 8.831 -7.611 -27.624 1.00 92.75 190 ARG A CA 1
ATOM 1385 C C . ARG A 1 190 ? 8.751 -6.376 -26.742 1.00 92.75 190 ARG A C 1
ATOM 1387 O O . ARG A 1 190 ? 8.987 -6.451 -25.537 1.00 92.75 190 ARG A O 1
ATOM 1394 N N . ASP A 1 191 ? 8.297 -5.276 -27.321 1.00 91.06 191 ASP A N 1
ATOM 1395 C CA . ASP A 1 191 ? 7.983 -4.079 -26.552 1.00 91.06 191 ASP A CA 1
ATOM 1396 C C . ASP A 1 191 ? 6.766 -4.283 -25.645 1.00 91.06 191 ASP A C 1
ATOM 1398 O O . ASP A 1 191 ? 5.846 -5.058 -25.941 1.00 91.06 191 ASP A O 1
ATOM 1402 N N . ALA A 1 192 ? 6.760 -3.550 -24.530 1.00 91.31 192 ALA A N 1
ATOM 1403 C CA . ALA A 1 192 ? 5.647 -3.545 -23.595 1.00 91.31 192 ALA A CA 1
ATOM 1404 C C . ALA A 1 192 ? 4.382 -2.954 -24.251 1.00 91.31 192 ALA A C 1
ATOM 1406 O O . ALA A 1 192 ? 4.346 -1.794 -24.656 1.00 91.31 192 ALA A O 1
ATOM 1407 N N . HIS A 1 193 ? 3.317 -3.744 -24.303 1.00 92.00 193 HIS A N 1
ATOM 1408 C CA . HIS A 1 193 ? 2.010 -3.408 -24.857 1.00 92.00 193 HIS A CA 1
ATOM 1409 C C . HIS A 1 193 ? 0.884 -3.836 -23.903 1.00 92.00 193 HIS A C 1
ATOM 1411 O O . HIS A 1 193 ? 1.106 -4.545 -22.912 1.00 92.00 193 HIS A O 1
ATOM 1417 N N . SER A 1 194 ? -0.344 -3.389 -24.199 1.00 92.81 194 SER A N 1
ATOM 1418 C CA . SER A 1 194 ? -1.540 -3.643 -23.381 1.00 92.81 194 SER A CA 1
ATOM 1419 C C . SER A 1 194 ? -1.294 -3.277 -21.903 1.00 92.81 194 SER A C 1
ATOM 1421 O O . SER A 1 194 ? -0.775 -2.195 -21.619 1.00 92.81 194 SER A O 1
ATOM 1423 N N . LEU A 1 195 ? -1.599 -4.178 -20.965 1.00 88.31 195 LEU A N 1
ATOM 1424 C CA . LEU A 1 195 ? -1.368 -4.003 -19.529 1.00 88.31 195 LEU A CA 1
ATOM 1425 C C . LEU A 1 195 ? 0.084 -3.641 -19.199 1.00 88.31 195 LEU A C 1
ATOM 1427 O O . LEU A 1 195 ? 0.320 -2.801 -18.337 1.00 88.31 195 LEU A O 1
ATOM 1431 N N . GLY A 1 196 ? 1.062 -4.202 -19.918 1.00 89.69 196 GLY A N 1
ATOM 1432 C CA . GLY A 1 196 ? 2.473 -3.890 -19.689 1.00 89.69 196 GLY A CA 1
ATOM 1433 C C . GLY A 1 196 ? 2.806 -2.417 -19.946 1.00 89.69 196 GLY A C 1
ATOM 1434 O O . GLY A 1 196 ? 3.599 -1.829 -19.214 1.00 89.69 196 GLY A O 1
ATOM 1435 N N . LYS A 1 197 ? 2.145 -1.790 -20.929 1.00 94.00 197 LYS A N 1
ATOM 1436 C CA . LYS A 1 197 ? 2.283 -0.353 -21.227 1.00 94.00 197 LYS A CA 1
ATOM 1437 C C . LYS A 1 197 ? 1.588 0.528 -20.183 1.00 94.00 197 LYS A C 1
ATOM 1439 O O . LYS A 1 197 ? 2.021 1.653 -19.953 1.00 94.00 197 LYS A O 1
ATOM 1444 N N . GLN A 1 198 ? 0.531 0.020 -19.548 1.00 96.19 198 GLN A N 1
ATOM 1445 C CA . GLN A 1 198 ? -0.222 0.720 -18.500 1.00 96.19 198 GLN A CA 1
ATOM 1446 C C . GLN A 1 198 ? 0.410 0.599 -17.107 1.00 96.19 198 GLN A C 1
ATOM 1448 O O . GLN A 1 198 ? 0.059 1.378 -16.222 1.00 96.19 198 GLN A O 1
ATOM 1453 N N . HIS A 1 199 ? 1.363 -0.325 -16.921 1.00 96.06 199 HIS A N 1
ATOM 1454 C CA . HIS A 1 199 ? 2.115 -0.522 -15.675 1.00 96.06 199 HIS A CA 1
ATOM 1455 C C . HIS A 1 199 ? 2.502 0.778 -14.951 1.00 96.06 199 HIS A C 1
ATOM 1457 O O . HIS A 1 199 ? 2.120 0.914 -13.793 1.00 96.06 199 HIS A O 1
ATOM 1463 N N . PRO A 1 200 ? 3.178 1.769 -15.575 1.00 94.44 200 PRO A N 1
ATOM 1464 C CA . PRO A 1 200 ? 3.564 2.993 -14.871 1.00 94.44 200 PRO A CA 1
ATOM 1465 C C . PRO A 1 200 ? 2.363 3.773 -14.322 1.00 94.44 200 PRO A C 1
ATOM 1467 O O . PRO A 1 200 ? 2.412 4.246 -13.192 1.00 94.44 200 PRO A O 1
ATOM 1470 N N . THR A 1 201 ? 1.270 3.881 -15.081 1.00 96.69 201 THR A N 1
ATOM 1471 C CA . THR A 1 201 ? 0.060 4.589 -14.641 1.00 96.69 201 THR A CA 1
ATOM 1472 C C . THR A 1 201 ? -0.582 3.881 -13.451 1.00 96.69 201 THR A C 1
ATOM 1474 O O . THR A 1 201 ? -0.841 4.511 -12.428 1.00 96.69 201 THR A O 1
ATOM 1477 N N . ILE A 1 202 ? -0.777 2.562 -13.552 1.00 96.88 202 ILE A N 1
ATOM 1478 C CA . ILE A 1 202 ? -1.393 1.756 -12.489 1.00 96.88 202 ILE A CA 1
ATOM 1479 C C . ILE A 1 202 ? -0.504 1.754 -11.236 1.00 96.88 202 ILE A C 1
ATOM 1481 O O . ILE A 1 202 ? -1.009 1.903 -10.125 1.00 96.88 202 ILE A O 1
ATOM 1485 N N . ALA A 1 203 ? 0.819 1.639 -11.405 1.00 97.12 203 ALA A N 1
ATOM 1486 C CA . ALA A 1 203 ? 1.793 1.690 -10.318 1.00 97.12 203 ALA A CA 1
ATOM 1487 C C . ALA A 1 203 ? 1.748 3.024 -9.566 1.00 97.12 203 ALA A C 1
ATOM 1489 O O . ALA A 1 203 ? 1.729 3.024 -8.336 1.00 97.12 203 ALA A O 1
ATOM 1490 N N . THR A 1 204 ? 1.673 4.150 -10.280 1.00 97.12 204 THR A N 1
ATOM 1491 C CA . THR A 1 204 ? 1.537 5.471 -9.654 1.00 97.12 204 THR A CA 1
ATOM 1492 C C . THR A 1 204 ? 0.227 5.583 -8.881 1.00 97.12 204 THR A C 1
ATOM 1494 O O . THR A 1 204 ? 0.244 6.009 -7.729 1.00 97.12 204 THR A O 1
ATOM 1497 N N . THR A 1 205 ? -0.904 5.150 -9.452 1.00 97.31 205 THR A N 1
ATOM 1498 C CA . THR A 1 205 ? -2.193 5.135 -8.739 1.00 97.31 205 THR A CA 1
ATOM 1499 C C . THR A 1 205 ? -2.120 4.288 -7.471 1.00 97.31 205 THR A C 1
ATOM 1501 O O . THR A 1 205 ? -2.557 4.737 -6.409 1.00 97.31 205 THR A O 1
ATOM 1504 N N . ALA A 1 206 ? -1.541 3.088 -7.558 1.00 97.50 206 ALA A N 1
ATOM 1505 C CA . ALA A 1 206 ? -1.362 2.192 -6.423 1.00 97.50 206 ALA A CA 1
ATOM 1506 C C . ALA A 1 206 ? -0.518 2.846 -5.322 1.00 97.50 206 ALA A C 1
ATOM 1508 O O . ALA A 1 206 ? -0.935 2.885 -4.167 1.00 97.50 206 ALA A O 1
ATOM 1509 N N . ALA A 1 207 ? 0.627 3.428 -5.684 1.00 97.56 207 AL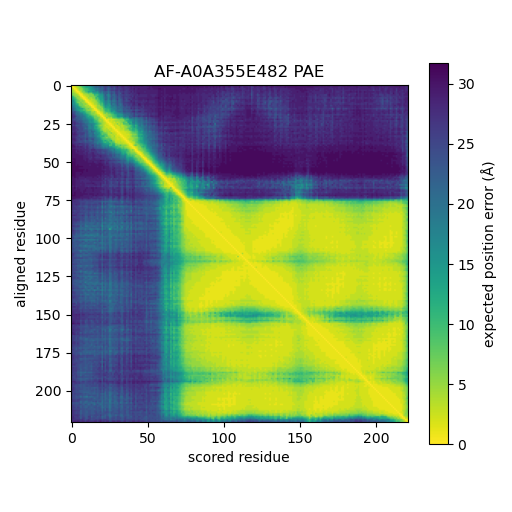A A N 1
ATOM 1510 C CA . ALA A 1 207 ? 1.527 4.047 -4.725 1.00 97.56 207 ALA A CA 1
ATOM 1511 C C . ALA A 1 207 ? 0.939 5.301 -4.075 1.00 97.56 207 ALA A C 1
ATOM 1513 O O . ALA A 1 207 ? 0.991 5.429 -2.856 1.00 97.56 207 ALA A O 1
ATOM 1514 N N . VAL A 1 208 ? 0.338 6.203 -4.854 1.00 97.94 208 VAL A N 1
ATOM 1515 C CA . VAL A 1 208 ? -0.270 7.429 -4.318 1.00 97.94 208 VAL A CA 1
ATOM 1516 C C . VAL A 1 208 ? -1.409 7.084 -3.365 1.00 97.94 208 VAL A C 1
ATOM 1518 O O . VAL A 1 208 ? -1.420 7.554 -2.231 1.00 97.94 208 VAL A O 1
ATOM 1521 N N . SER A 1 209 ? -2.341 6.222 -3.780 1.00 97.88 209 SER A N 1
ATOM 1522 C CA . SER A 1 209 ? -3.469 5.833 -2.924 1.00 97.88 209 SER A CA 1
ATOM 1523 C C . SER A 1 209 ? -3.023 5.081 -1.663 1.00 97.88 209 SER A C 1
ATOM 1525 O O . SER A 1 209 ? -3.586 5.311 -0.593 1.00 97.88 209 SER A O 1
ATOM 1527 N N . PHE A 1 210 ? -1.983 4.247 -1.751 1.00 97.31 210 PHE A N 1
ATOM 1528 C CA . PHE A 1 210 ? -1.384 3.565 -0.603 1.00 97.31 210 PHE A CA 1
ATOM 1529 C C . PHE A 1 210 ? -0.712 4.538 0.380 1.00 97.31 210 PHE A C 1
ATOM 1531 O O . PHE A 1 210 ? -0.972 4.481 1.581 1.00 97.31 210 PHE A O 1
ATOM 1538 N N . LEU A 1 211 ? 0.116 5.462 -0.114 1.00 95.94 211 LEU A N 1
ATOM 1539 C CA . LEU A 1 211 ? 0.814 6.440 0.726 1.00 95.94 211 LEU A CA 1
ATOM 1540 C C . LEU A 1 211 ? -0.155 7.442 1.360 1.00 95.94 211 LEU A C 1
ATOM 1542 O O . LEU A 1 211 ? 0.007 7.783 2.529 1.00 95.94 211 LEU A O 1
ATOM 1546 N N . LEU A 1 212 ? -1.205 7.853 0.642 1.00 96.25 212 LEU A N 1
ATOM 1547 C CA . LEU A 1 212 ? -2.294 8.649 1.213 1.00 96.25 212 LEU A CA 1
ATOM 1548 C C . LEU A 1 212 ? -3.010 7.887 2.334 1.00 96.25 212 LEU A C 1
ATOM 1550 O O . LEU A 1 212 ? -3.249 8.447 3.403 1.00 96.25 212 LEU A O 1
ATOM 1554 N N . ALA A 1 213 ? -3.307 6.599 2.127 1.00 95.25 213 ALA A N 1
ATOM 1555 C CA . ALA A 1 213 ? -3.939 5.763 3.146 1.00 95.25 213 ALA A CA 1
ATOM 1556 C C . ALA A 1 213 ? -3.060 5.603 4.394 1.00 95.25 213 ALA A C 1
ATOM 1558 O O . ALA A 1 213 ? -3.590 5.490 5.500 1.00 95.25 213 ALA A O 1
ATOM 1559 N N . MET A 1 214 ? -1.737 5.617 4.221 1.00 93.44 214 MET A N 1
ATOM 1560 C CA . MET A 1 214 ? -0.766 5.618 5.310 1.00 93.44 214 MET A CA 1
ATOM 1561 C C . MET A 1 214 ? -0.731 6.972 6.033 1.00 93.44 214 MET A C 1
ATOM 1563 O O . MET A 1 214 ? -0.858 7.005 7.253 1.00 93.44 214 MET A O 1
ATOM 1567 N N . GLY A 1 215 ? -0.649 8.087 5.300 1.00 92.25 215 GLY A N 1
ATOM 1568 C CA . GLY A 1 215 ? -0.620 9.438 5.872 1.00 92.25 215 GLY A CA 1
ATOM 1569 C C . GLY A 1 215 ? -1.856 9.763 6.715 1.00 92.25 215 GLY A C 1
ATOM 1570 O O . GLY A 1 215 ? -1.729 10.254 7.835 1.00 92.25 215 GLY A O 1
ATOM 1571 N N . VAL A 1 216 ? -3.048 9.386 6.240 1.00 90.06 216 VAL A N 1
ATOM 1572 C CA . VAL A 1 216 ? -4.318 9.557 6.977 1.00 90.06 216 VAL A CA 1
ATOM 1573 C C . VAL A 1 216 ? -4.297 8.876 8.351 1.00 90.06 216 VAL A C 1
ATOM 1575 O O . VAL A 1 216 ? -4.916 9.376 9.293 1.00 90.06 216 VAL A O 1
ATOM 1578 N N . MET A 1 217 ? -3.592 7.748 8.470 1.00 86.44 217 MET A N 1
ATOM 1579 C CA . MET A 1 217 ? -3.493 6.973 9.708 1.00 86.44 217 MET A CA 1
ATOM 1580 C C . MET A 1 217 ? -2.358 7.436 10.631 1.00 86.44 217 MET A C 1
ATOM 1582 O O . MET A 1 217 ? -2.372 7.065 11.797 1.00 86.44 217 MET A O 1
ATOM 1586 N N . VAL A 1 218 ? -1.393 8.224 10.139 1.00 76.94 218 VAL A N 1
ATOM 1587 C CA . VAL A 1 218 ? -0.261 8.747 10.931 1.00 76.94 218 VAL A CA 1
ATOM 1588 C C . VAL A 1 218 ? -0.566 10.118 11.545 1.00 76.94 218 VAL A C 1
ATOM 1590 O O . VAL A 1 218 ? -0.058 10.424 12.613 1.00 76.94 218 VAL A O 1
ATOM 1593 N N . ILE A 1 219 ? -1.403 10.937 10.903 1.00 60.56 219 ILE A N 1
ATOM 1594 C CA . ILE A 1 219 ? -1.646 12.335 11.315 1.00 60.56 219 ILE A CA 1
ATOM 1595 C C . ILE A 1 219 ? -2.771 12.465 12.373 1.00 60.56 219 ILE A C 1
ATOM 1597 O O . ILE A 1 219 ? -2.955 13.529 12.946 1.00 60.56 219 ILE A O 1
ATOM 1601 N N . ASN A 1 220 ? -3.515 11.392 12.670 1.00 50.25 220 ASN A N 1
ATOM 1602 C CA . ASN A 1 220 ? -4.643 11.394 13.622 1.00 50.25 220 ASN A CA 1
ATOM 1603 C C . ASN A 1 220 ? -4.339 10.631 14.930 1.00 50.25 220 ASN A C 1
ATOM 1605 O O . ASN A 1 220 ? -5.188 9.863 15.391 1.00 50.25 220 ASN A O 1
ATOM 1609 N N . PHE A 1 221 ? -3.136 10.803 15.485 1.00 43.81 221 PHE A N 1
ATOM 1610 C CA . PHE A 1 221 ? -2.809 10.365 16.848 1.00 43.81 221 PHE A CA 1
ATOM 1611 C C . PHE A 1 221 ? -2.960 11.512 17.840 1.00 43.81 221 PHE A C 1
ATOM 1613 O O . PHE A 1 221 ? -2.596 12.648 17.466 1.00 43.81 221 PHE A O 1
#

Mean predicted aligned error: 14.97 Å

Sequence (221 aa):
MKKIPAVAALSALLLQPLAGWSFEARRAIDLETYSRISNWPGSGLLLAQAPSASAAAGDQLSLDELGLVGKPAAADPALQALLERRTRMLQRHQRLGLAAAVPLLAALLTGNSAKSSPSGRGLHAGLGSAATVLYLATAYHSIRAPNIPGAGPKKGATRIHRALAFVHYPAMLLTTAAGFSAKRQVERGRDAHSLGKQHPTIATTAAVSFLLAMGVMVINF